Protein 3L0W (pdb70)

InterPro domains:
  IPR000730 Proliferating cell nuclear antigen, PCNA [MF_00317] (2-254)
  IPR000730 Proliferating cell nuclear antigen, PCNA [PR00339] (10-29)
  IPR000730 Proliferating cell nuclear antigen, PCNA [PR00339] (34-52)
  IPR000730 Proliferating cell nuclear antigen, PCNA [PR00339] (56-80)
  IPR000730 Proliferating cell nuclear antigen, PCNA [PR00339] (110-132)
  IPR000730 Proliferating cell nuclear antigen, PCNA [PR00339] (203-217)
  IPR000730 Proliferating cell nuclear antigen, PCNA [PR00339] (240-257)
  IPR000730 Proliferating cell nuclear antigen, PCNA [PTHR11352] (1-257)
  IPR000730 Proliferating cell nuclear antigen, PCNA [TIGR00590] (1-258)
  IPR022648 Proliferating cell nuclear antigen, PCNA, N-terminal [PF00705] (1-124)
  IPR022649 Proliferating cell nuclear antigen, PCNA, C-terminal [PF02747] (127-253)
  IPR022659 Proliferating cell nuclear antigen, PCNA, conserved site [PS00293] (61-79)
  IPR022659 Proliferating cell nuclear antigen, PCNA, conserved site [PS01251] (34-57)
  IPR046938 DNA clamp superfamily [SSF55979] (1-125)
  IPR046938 DNA clamp superfamily [SSF55979] (128-257)

B-factor: mean 84.62, std 15.53, range [20.0, 125.95]

Structure (mmCIF, N/CA/C/O backbone):
data_3L0W
#
_entry.id   3L0W
#
_cell.length_a   122.516
_cell.length_b   122.516
_cell.length_c   122.516
_cell.angle_alpha   90.000
_cell.angle_beta   90.000
_cell.angle_gamma   90.000
#
_symmetry.space_group_name_H-M   'P 21 3'
#
loop_
_entity.id
_entity.type
_entity.pdbx_description
1 polymer 'Proliferating cell nuclear antigen'
2 polymer 'Monoubiquitinated Proliferating cell nuclear antigen'
#
loop_
_atom_site.group_PDB
_atom_site.id
_atom_site.type_symbol
_atom_site.label_atom_id
_atom_site.label_alt_id
_atom_site.label_comp_id
_atom_site.label_asym_id
_atom_site.label_entity_id
_atom_site.label_seq_id
_atom_site.pdbx_PDB_ins_code
_atom_site.Cartn_x
_atom_site.Cartn_y
_atom_site.Cartn_z
_atom_site.occupancy
_atom_site.B_iso_or_equiv
_atom_site.auth_seq_id
_atom_site.auth_comp_id
_atom_site.auth_asym_id
_atom_site.auth_atom_id
_atom_site.pdbx_PDB_model_num
ATOM 1 N N . MET A 1 7 ? -23.607 24.132 31.874 1.00 95.32 1 MET A N 1
ATOM 2 C CA . MET A 1 7 ? -23.566 22.637 32.056 1.00 95.78 1 MET A CA 1
ATOM 3 C C . MET A 1 7 ? -23.349 21.932 30.711 1.00 94.65 1 MET A C 1
ATOM 4 O O . MET A 1 7 ? -24.283 21.435 30.081 1.00 94.44 1 MET A O 1
ATOM 9 N N . LEU A 1 8 ? -22.086 21.899 30.296 1.00 93.50 2 LEU A N 1
ATOM 10 C CA . LEU A 1 8 ? -21.719 21.605 28.924 1.00 92.00 2 LEU A CA 1
ATOM 11 C C . LEU A 1 8 ? -21.499 20.121 28.699 1.00 91.31 2 LEU A C 1
ATOM 12 O O . LEU A 1 8 ? -20.772 19.482 29.445 1.00 91.49 2 LEU A O 1
ATOM 17 N N . GLU A 1 9 ? -22.142 19.584 27.672 1.00 90.09 3 GLU A N 1
ATOM 18 C CA . GLU A 1 9 ? -21.810 18.270 27.190 1.00 89.63 3 GLU A CA 1
ATOM 19 C C . GLU A 1 9 ? -21.881 18.263 25.668 1.00 89.08 3 GLU A C 1
ATOM 20 O O . GLU A 1 9 ? -22.958 18.394 25.077 1.00 89.06 3 GLU A O 1
ATOM 26 N N . ALA A 1 10 ? -20.710 18.110 25.049 1.00 88.15 4 ALA A N 1
ATOM 27 C CA . ALA A 1 10 ? -20.519 18.365 23.630 1.00 86.82 4 ALA A CA 1
ATOM 28 C C . ALA A 1 10 ? -19.755 17.211 23.030 1.00 86.14 4 ALA A C 1
ATOM 29 O O . ALA A 1 10 ? -18.622 16.938 23.432 1.00 86.11 4 ALA A O 1
ATOM 31 N N . LYS A 1 11 ? -20.381 16.535 22.072 1.00 85.05 5 LYS A N 1
ATOM 32 C CA . LYS A 1 11 ? -19.838 15.301 21.559 1.00 84.19 5 LYS A CA 1
ATOM 33 C C . LYS A 1 11 ? -19.521 15.353 20.074 1.00 83.72 5 LYS A C 1
ATOM 34 O O . LYS A 1 11 ? -20.408 15.380 19.218 1.00 83.65 5 LYS A O 1
ATOM 40 N N . PHE A 1 12 ? -18.224 15.388 19.794 1.00 83.22 6 PHE A N 1
ATOM 41 C CA . PHE A 1 12 ? -17.693 15.160 18.466 1.00 82.52 6 PHE A CA 1
ATOM 42 C C . PHE A 1 12 ? -17.838 13.685 18.145 1.00 83.35 6 PHE A C 1
ATOM 43 O O . PHE A 1 12 ? -17.433 12.832 18.946 1.00 83.39 6 PHE A O 1
ATOM 51 N N . GLU A 1 13 ? -18.388 13.374 16.975 1.00 84.35 7 GLU A N 1
ATOM 52 C CA . GLU A 1 13 ? -18.432 11.973 16.501 1.00 85.61 7 GLU A CA 1
ATOM 53 C C . GLU A 1 13 ? -17.035 11.394 16.232 1.00 85.31 7 GLU A C 1
ATOM 54 O O . GLU A 1 13 ? -16.857 10.168 16.236 1.00 85.36 7 GLU A O 1
ATOM 60 N N . GLU A 1 14 ? -16.062 12.270 15.980 1.00 84.64 8 GLU A N 1
ATOM 61 C CA . GLU A 1 14 ? -14.711 11.823 15.754 1.00 84.31 8 GLU A CA 1
ATOM 62 C C . GLU A 1 14 ? -13.684 12.809 16.256 1.00 83.42 8 GLU A C 1
ATOM 63 O O . GLU A 1 14 ? -13.658 13.961 15.829 1.00 83.81 8 GLU A O 1
ATOM 69 N N . ALA A 1 15 ? -12.817 12.338 17.148 1.00 82.06 9 ALA A N 1
ATOM 70 C CA . ALA A 1 15 ? -11.885 13.211 17.837 1.00 80.47 9 ALA A CA 1
ATOM 71 C C . ALA A 1 15 ? -10.866 13.809 16.885 1.00 80.01 9 ALA A C 1
ATOM 72 O O . ALA A 1 15 ? -10.226 14.801 17.203 1.00 79.70 9 ALA A O 1
ATOM 74 N N . SER A 1 16 ? -10.731 13.228 15.701 1.00 80.06 10 SER A N 1
ATOM 75 C CA . SER A 1 16 ? -9.860 13.802 14.661 1.00 80.42 10 SER A CA 1
ATOM 76 C C . SER A 1 16 ? -10.131 15.278 14.459 1.00 80.43 10 SER A C 1
ATOM 77 O O . SER A 1 16 ? -9.196 16.096 14.398 1.00 80.22 10 SER A O 1
ATOM 80 N N . LEU A 1 17 ? -11.419 15.612 14.361 1.00 80.25 11 LEU A N 1
ATOM 81 C CA . LEU A 1 17 ? -11.805 16.937 13.948 1.00 80.29 11 LEU A CA 1
ATOM 82 C C . LEU A 1 17 ? -11.214 17.940 14.892 1.00 80.90 11 LEU A C 1
ATOM 83 O O . LEU A 1 17 ? -10.377 18.752 14.517 1.00 81.06 11 LEU A O 1
ATOM 88 N N . PHE A 1 18 ? -11.651 17.856 16.134 1.00 81.81 12 PHE A N 1
ATOM 89 C CA . PHE A 1 18 ? -11.204 18.759 17.150 1.00 82.75 12 PHE A CA 1
ATOM 90 C C . PHE A 1 18 ? -9.692 18.721 17.296 1.00 83.97 12 PHE A C 1
ATOM 91 O O . PHE A 1 18 ? -9.073 19.747 17.595 1.00 83.82 12 PHE A O 1
ATOM 99 N N . LYS A 1 19 ? -9.103 17.540 17.077 1.00 85.50 13 LYS A N 1
ATOM 100 C CA . LYS A 1 19 ? -7.647 17.396 17.134 1.00 87.01 13 LYS A CA 1
ATOM 101 C C . LYS A 1 19 ? -7.076 18.305 16.059 1.00 87.57 13 LYS A C 1
ATOM 102 O O . LYS A 1 19 ? -6.134 19.050 16.324 1.00 87.77 13 LYS A O 1
ATOM 108 N N . ARG A 1 20 ? -7.685 18.278 14.870 1.00 88.21 14 ARG A N 1
ATOM 109 C CA . ARG A 1 20 ? -7.264 19.130 13.767 1.00 89.35 14 ARG A CA 1
ATOM 110 C C . ARG A 1 20 ? -7.385 20.616 14.096 1.00 89.75 14 ARG A C 1
ATOM 111 O O . ARG A 1 20 ? -6.455 21.411 13.915 1.00 90.16 14 ARG A O 1
ATOM 119 N N . ILE A 1 21 ? -8.548 20.996 14.581 1.00 89.94 15 ILE A N 1
ATOM 120 C CA . ILE A 1 21 ? -8.822 22.382 14.793 1.00 89.85 15 ILE A CA 1
ATOM 121 C C . ILE A 1 21 ? -7.792 22.934 15.748 1.00 90.61 15 ILE A C 1
ATOM 122 O O . ILE A 1 21 ? -7.362 24.076 15.605 1.00 91.31 15 ILE A O 1
ATOM 127 N N . ILE A 1 22 ? -7.370 22.135 16.716 1.00 91.13 16 ILE A N 1
ATOM 128 C CA . ILE A 1 22 ? -6.474 22.687 17.727 1.00 92.11 16 ILE A CA 1
ATOM 129 C C . ILE A 1 22 ? -5.074 22.800 17.169 1.00 93.29 16 ILE A C 1
ATOM 130 O O . ILE A 1 22 ? -4.268 23.630 17.618 1.00 92.64 16 ILE A O 1
ATOM 135 N N . ASP A 1 23 ? -4.798 21.993 16.150 1.00 94.95 17 ASP A N 1
ATOM 136 C CA . ASP A 1 23 ? -3.554 22.161 15.440 1.00 96.75 17 ASP A CA 1
ATOM 137 C C . ASP A 1 23 ? -3.414 23.618 15.037 1.00 97.67 17 ASP A C 1
ATOM 138 O O . ASP A 1 23 ? -2.415 24.264 15.392 1.00 98.21 17 ASP A O 1
ATOM 143 N N . GLY A 1 24 ? -4.443 24.147 14.376 1.00 98.34 18 GLY A N 1
ATOM 144 C CA . GLY A 1 24 ? -4.446 25.537 13.932 1.00 99.57 18 GLY A CA 1
ATOM 145 C C . GLY A 1 24 ? -3.929 26.545 14.946 1.00 100.60 18 GLY A C 1
ATOM 146 O O . GLY A 1 24 ? -3.230 27.488 14.603 1.00 100.95 18 GLY A O 1
ATOM 147 N N . PHE A 1 25 ? -4.263 26.351 16.206 1.00 101.58 19 PHE A N 1
ATOM 148 C CA . PHE A 1 25 ? -3.853 27.292 17.231 1.00 102.69 19 PHE A CA 1
ATOM 149 C C . PHE A 1 25 ? -2.444 27.022 17.715 1.00 104.01 19 PHE A C 1
ATOM 150 O O . PHE A 1 25 ? -1.652 27.951 17.958 1.00 104.56 19 PHE A O 1
ATOM 158 N N . LYS A 1 26 ? -2.155 25.735 17.908 1.00 105.18 20 LYS A N 1
ATOM 159 C CA . LYS A 1 26 ? -0.852 25.290 18.350 1.00 105.93 20 LYS A CA 1
ATOM 160 C C . LYS A 1 26 ? 0.097 25.868 17.316 1.00 106.22 20 LYS A C 1
ATOM 161 O O . LYS A 1 26 ? -0.308 26.103 16.170 1.00 106.19 20 LYS A O 1
ATOM 167 N N . ASP A 1 27 ? 1.345 26.115 17.700 1.00 106.56 21 ASP A N 1
ATOM 168 C CA . ASP A 1 27 ? 2.365 26.553 16.728 1.00 106.84 21 ASP A CA 1
ATOM 169 C C . ASP A 1 27 ? 2.367 28.061 16.554 1.00 106.55 21 ASP A C 1
ATOM 170 O O . ASP A 1 27 ? 3.305 28.630 15.984 1.00 106.95 21 ASP A O 1
ATOM 175 N N . CYS A 1 28 ? 1.325 28.716 17.049 1.00 105.90 22 CYS A N 1
ATOM 176 C CA . CYS A 1 28 ? 1.300 30.160 16.977 1.00 105.37 22 CYS A CA 1
ATOM 177 C C . CYS A 1 28 ? 0.478 30.872 18.040 1.00 104.64 22 CYS A C 1
ATOM 178 O O . CYS A 1 28 ? 0.389 32.088 18.009 1.00 104.97 22 CYS A O 1
ATOM 181 N N . VAL A 1 29 ? -0.111 30.153 18.984 1.00 103.63 23 VAL A N 1
ATOM 182 C CA . VAL A 1 29 ? -0.688 30.846 20.139 1.00 102.91 23 VAL A CA 1
ATOM 183 C C . VAL A 1 29 ? -0.684 29.989 21.386 1.00 102.19 23 VAL A C 1
ATOM 184 O O . VAL A 1 29 ? -1.098 28.833 21.333 1.00 102.46 23 VAL A O 1
ATOM 188 N N . GLN A 1 30 ? -0.242 30.552 22.509 1.00 101.07 24 GLN A N 1
ATOM 189 C CA . GLN A 1 30 ? -0.217 29.790 23.770 1.00 100.24 24 GLN A CA 1
ATOM 190 C C . GLN A 1 30 ? -1.580 29.505 24.413 1.00 98.64 24 GLN A C 1
ATOM 191 O O . GLN A 1 30 ? -1.870 28.343 24.701 1.00 99.58 24 GLN A O 1
ATOM 197 N N . LEU A 1 31 ? -2.399 30.532 24.654 1.00 95.95 25 LEU A N 1
ATOM 198 C CA . LEU A 1 31 ? -3.678 30.313 25.345 1.00 93.40 25 LEU A CA 1
ATOM 199 C C . LEU A 1 31 ? -4.861 30.708 24.506 1.00 91.61 25 LEU A C 1
ATOM 200 O O . LEU A 1 31 ? -4.692 31.293 23.440 1.00 91.63 25 LEU A O 1
ATOM 205 N N . VAL A 1 32 ? -6.056 30.387 25.005 1.00 88.66 26 VAL A N 1
ATOM 206 C CA . VAL A 1 32 ? -7.286 30.629 24.290 1.00 85.97 26 VAL A CA 1
ATOM 207 C C . VAL A 1 32 ? -8.500 30.420 25.169 1.00 84.92 26 VAL A C 1
ATOM 208 O O . VAL A 1 32 ? -8.623 29.389 25.834 1.00 84.55 26 VAL A O 1
ATOM 212 N N . ASN A 1 33 ? -9.384 31.423 25.180 1.00 83.35 27 ASN A N 1
ATOM 213 C CA . ASN A 1 33 ? -10.680 31.303 25.818 1.00 81.78 27 ASN A CA 1
ATOM 214 C C . ASN A 1 33 ? -11.587 30.590 24.834 1.00 81.13 27 ASN A C 1
ATOM 215 O O . ASN A 1 33 ? -11.467 30.763 23.617 1.00 81.10 27 ASN A O 1
ATOM 220 N N . PHE A 1 34 ? -12.497 29.787 25.363 1.00 80.01 28 PHE A N 1
ATOM 221 C CA . PHE A 1 34 ? -13.360 28.971 24.556 1.00 78.60 28 PHE A CA 1
ATOM 222 C C . PHE A 1 34 ? -14.749 29.230 24.989 1.00 78.94 28 PHE A C 1
ATOM 223 O O . PHE A 1 34 ? -15.210 28.620 25.948 1.00 79.35 28 PHE A O 1
ATOM 231 N N . GLN A 1 35 ? -15.432 30.133 24.304 1.00 78.89 29 GLN A N 1
ATOM 232 C CA . GLN A 1 35 ? -16.771 30.509 24.728 1.00 78.89 29 GLN A CA 1
ATOM 233 C C . GLN A 1 35 ? -17.818 29.516 24.262 1.00 78.57 29 GLN A C 1
ATOM 234 O O . GLN A 1 35 ? -18.097 29.392 23.077 1.00 77.81 29 GLN A O 1
ATOM 240 N N . CYS A 1 36 ? -18.406 28.810 25.209 1.00 79.09 30 CYS A N 1
ATOM 241 C CA . CYS A 1 36 ? -19.465 27.881 24.866 1.00 80.30 30 CYS A CA 1
ATOM 242 C C . CYS A 1 36 ? -20.791 28.527 25.097 1.00 80.67 30 CYS A C 1
ATOM 243 O O . CYS A 1 36 ? -20.997 29.249 26.072 1.00 80.86 30 CYS A O 1
ATOM 246 N N . LYS A 1 37 ? -21.681 28.291 24.148 1.00 80.78 31 LYS A N 1
ATOM 247 C CA . LYS A 1 37 ? -22.927 28.971 24.114 1.00 80.83 31 LYS A CA 1
ATOM 248 C C . LYS A 1 37 ? -23.963 27.947 23.712 1.00 81.26 31 LYS A C 1
ATOM 249 O O . LYS A 1 37 ? -23.609 26.898 23.230 1.00 81.64 31 LYS A O 1
ATOM 255 N N . GLU A 1 38 ? -25.243 28.241 23.903 1.00 81.75 32 GLU A N 1
ATOM 256 C CA . GLU A 1 38 ? -26.323 27.363 23.433 1.00 82.09 32 GLU A CA 1
ATOM 257 C C . GLU A 1 38 ? -26.320 27.121 21.929 1.00 81.10 32 GLU A C 1
ATOM 258 O O . GLU A 1 38 ? -26.899 26.158 21.475 1.00 81.32 32 GLU A O 1
ATOM 264 N N . ASP A 1 39 ? -25.680 27.993 21.161 1.00 79.85 33 ASP A N 1
ATOM 265 C CA . ASP A 1 39 ? -25.588 27.788 19.729 1.00 78.87 33 ASP A CA 1
ATOM 266 C C . ASP A 1 39 ? -24.193 27.376 19.293 1.00 77.38 33 ASP A C 1
ATOM 267 O O . ASP A 1 39 ? -23.873 27.467 18.111 1.00 77.46 33 ASP A O 1
ATOM 272 N N . GLY A 1 40 ? -23.368 26.931 20.238 1.00 75.71 34 GLY A N 1
ATOM 273 C CA . GLY A 1 40 ? -22.067 26.354 19.892 1.00 73.34 34 GLY A CA 1
ATOM 274 C C . GLY A 1 40 ? -20.822 26.957 20.528 1.00 71.77 34 GLY A C 1
ATOM 275 O O . GLY A 1 40 ? -20.904 27.732 21.513 1.00 71.97 34 GLY A O 1
ATOM 276 N N . ILE A 1 41 ? -19.663 26.611 19.977 1.00 69.34 35 ILE A N 1
ATOM 277 C CA . ILE A 1 41 ? -18.391 27.091 20.505 1.00 67.09 35 ILE A CA 1
ATOM 278 C C . ILE A 1 41 ? -17.764 28.125 19.576 1.00 66.10 35 ILE A C 1
ATOM 279 O O . ILE A 1 41 ? -17.771 27.963 18.356 1.00 66.71 35 ILE A O 1
ATOM 284 N N . ILE A 1 42 ? -17.223 29.188 20.162 1.00 65.18 36 ILE A N 1
ATOM 285 C CA . ILE A 1 42 ? -16.321 30.082 19.445 1.00 65.03 36 ILE A CA 1
ATOM 286 C C . ILE A 1 42 ? -15.097 30.423 20.289 1.00 64.26 36 ILE A C 1
ATOM 287 O O . ILE A 1 42 ? -15.169 30.459 21.518 1.00 64.74 36 ILE A O 1
ATOM 292 N N . ALA A 1 43 ? -13.975 30.671 19.622 1.00 62.97 37 ALA A N 1
ATOM 293 C CA . ALA A 1 43 ? -12.688 30.772 20.299 1.00 61.56 37 ALA A CA 1
ATOM 294 C C . ALA A 1 43 ? -11.804 31.831 19.649 1.00 60.94 37 ALA A C 1
ATOM 295 O O . ALA A 1 43 ? -11.679 31.884 18.426 1.00 59.76 37 ALA A O 1
ATOM 297 N N . GLN A 1 44 ? -11.195 32.674 20.476 1.00 61.93 38 GLN A N 1
ATOM 298 C CA . GLN A 1 44 ? -10.299 33.715 19.986 1.00 63.13 38 GLN A CA 1
ATOM 299 C C . GLN A 1 44 ? -8.957 33.673 20.709 1.00 63.37 38 GLN A C 1
ATOM 300 O O . GLN A 1 44 ? -8.904 33.549 21.933 1.00 64.06 38 GLN A O 1
ATOM 306 N N . ALA A 1 45 ? -7.875 33.777 19.945 1.00 64.33 39 ALA A N 1
ATOM 307 C CA . ALA A 1 45 ? -6.545 33.948 20.518 1.00 64.92 39 ALA A CA 1
ATOM 308 C C . ALA A 1 45 ? -5.676 34.841 19.638 1.00 65.61 39 ALA A C 1
ATOM 309 O O . ALA A 1 45 ? -5.726 34.757 18.411 1.00 66.61 39 ALA A O 1
ATOM 311 N N . VAL A 1 46 ? -4.880 35.694 20.274 1.00 65.98 40 VAL A N 1
ATOM 312 C CA . VAL A 1 46 ? -4.071 36.659 19.557 1.00 67.08 40 VAL A CA 1
ATOM 313 C C . VAL A 1 46 ? -2.655 36.171 19.701 1.00 68.09 40 VAL A C 1
ATOM 314 O O . VAL A 1 46 ? -2.326 35.612 20.720 1.00 68.64 40 VAL A O 1
ATOM 318 N N . ASP A 1 47 ? -1.808 36.315 18.695 1.00 69.20 41 ASP A N 1
ATOM 319 C CA . ASP A 1 47 ? -0.475 35.781 18.869 1.00 70.57 41 ASP A CA 1
ATOM 320 C C . ASP A 1 47 ? 0.275 36.781 19.727 1.00 71.54 41 ASP A C 1
ATOM 321 O O . ASP A 1 47 ? -0.266 37.816 20.090 1.00 71.89 41 ASP A O 1
ATOM 326 N N . ASP A 1 48 ? 1.512 36.487 20.071 1.00 72.74 42 ASP A N 1
ATOM 327 C CA . ASP A 1 48 ? 2.208 37.331 21.008 1.00 73.55 42 ASP A CA 1
ATOM 328 C C . ASP A 1 48 ? 2.622 38.684 20.580 1.00 72.75 42 ASP A C 1
ATOM 329 O O . ASP A 1 48 ? 2.779 39.592 21.398 1.00 73.09 42 AS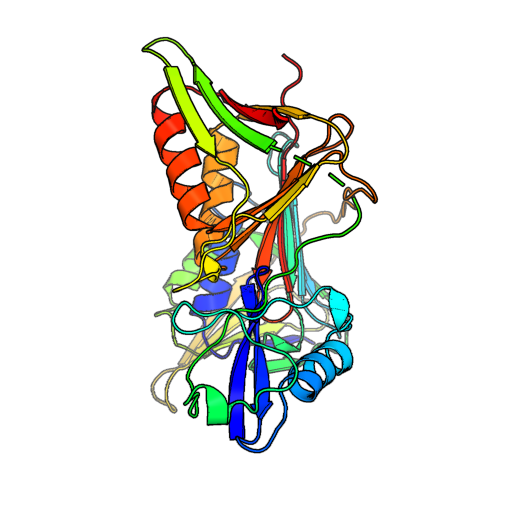P A O 1
ATOM 334 N N . SER A 1 49 ? 2.813 38.823 19.292 1.00 71.78 43 SER A N 1
ATOM 335 C CA . SER A 1 49 ? 3.309 40.072 18.762 1.00 71.04 43 SER A CA 1
ATOM 336 C C . SER A 1 49 ? 2.128 40.938 18.350 1.00 70.57 43 SER A C 1
ATOM 337 O O . SER A 1 49 ? 2.286 41.943 17.653 1.00 70.48 43 SER A O 1
ATOM 340 N N . ARG A 1 50 ? 0.943 40.531 18.789 1.00 69.20 44 ARG A N 1
ATOM 341 C CA . ARG A 1 50 ? -0.301 41.111 18.309 1.00 68.40 44 ARG A CA 1
ATOM 342 C C . ARG A 1 50 ? -0.377 41.420 16.792 1.00 67.46 44 ARG A C 1
ATOM 343 O O . ARG A 1 50 ? -1.019 42.394 16.383 1.00 68.12 44 ARG A O 1
ATOM 351 N N . VAL A 1 51 ? 0.238 40.580 15.956 1.00 65.67 45 VAL A N 1
ATOM 352 C CA . VAL A 1 51 ? -0.010 40.656 14.504 1.00 64.64 45 VAL A CA 1
ATOM 353 C C . VAL A 1 51 ? -0.976 39.575 13.926 1.00 63.83 45 VAL A C 1
ATOM 354 O O . VAL A 1 51 ? -1.444 39.703 12.772 1.00 64.29 45 VAL A O 1
ATOM 358 N N . LEU A 1 52 ? -1.256 38.523 14.703 1.00 61.50 46 LEU A N 1
ATOM 359 C CA . LEU A 1 52 ? -2.034 37.418 14.204 1.00 60.03 46 LEU A CA 1
ATOM 360 C C . LEU A 1 52 ? -3.137 37.074 15.185 1.00 60.10 46 LEU A C 1
ATOM 361 O O . LEU A 1 52 ? -2.908 36.963 16.391 1.00 60.91 46 LEU A O 1
ATOM 366 N N . LEU A 1 53 ? -4.347 36.914 14.670 1.00 59.06 47 LEU A N 1
ATOM 367 C CA . LEU A 1 53 ? -5.470 36.590 15.502 1.00 57.89 47 LEU A CA 1
ATOM 368 C C . LEU A 1 53 ? -6.051 35.344 14.929 1.00 57.89 47 LEU A C 1
ATOM 369 O O . LEU A 1 53 ? -6.206 35.243 13.712 1.00 58.33 47 LEU A O 1
ATOM 374 N N . VAL A 1 54 ? -6.350 34.379 15.789 1.00 57.70 48 VAL A N 1
ATOM 375 C CA . VAL A 1 54 ? -6.881 33.133 15.329 1.00 57.82 48 VAL A CA 1
ATOM 376 C C . VAL A 1 54 ? -8.286 33.167 15.841 1.00 58.15 48 VAL A C 1
ATOM 377 O O . VAL A 1 54 ? -8.505 33.517 16.994 1.00 57.76 48 VAL A O 1
ATOM 381 N N . SER A 1 55 ? -9.246 32.832 14.989 1.00 58.86 49 SER A N 1
ATOM 382 C CA . SER A 1 55 ? -10.629 32.855 15.421 1.00 60.38 49 SER A CA 1
ATOM 383 C C . SER A 1 55 ? -11.417 31.683 14.935 1.00 61.14 49 SER A C 1
ATOM 384 O O . SER A 1 55 ? -11.384 31.365 13.774 1.00 62.03 49 SER A O 1
ATOM 387 N N . LEU A 1 56 ? -12.182 31.078 15.816 1.00 62.08 50 LEU A N 1
ATOM 388 C CA . LEU A 1 56 ? -12.748 29.796 15.518 1.00 63.12 50 LEU A CA 1
ATOM 389 C C . LEU A 1 56 ? -14.213 29.810 15.836 1.00 64.62 50 LEU A C 1
ATOM 390 O O . LEU A 1 56 ? -14.620 30.304 16.892 1.00 64.76 50 LEU A O 1
ATOM 395 N N . GLU A 1 57 ? -15.011 29.266 14.924 1.00 66.73 51 GLU A N 1
ATOM 396 C CA . GLU A 1 57 ? -16.453 29.152 15.145 1.00 69.43 51 GLU A CA 1
ATOM 397 C C . GLU A 1 57 ? -16.945 27.760 14.799 1.00 69.77 51 GLU A C 1
ATOM 398 O O . GLU A 1 57 ? -16.720 27.236 13.701 1.00 70.65 51 GLU A O 1
ATOM 404 N N . ILE A 1 58 ? -17.633 27.145 15.755 1.00 70.34 52 ILE A N 1
ATOM 405 C CA . ILE A 1 58 ? -18.141 25.790 15.582 1.00 71.47 52 ILE A CA 1
ATOM 406 C C . ILE A 1 58 ? -19.631 25.714 15.902 1.00 72.44 52 ILE A C 1
ATOM 407 O O . ILE A 1 58 ? -20.055 26.043 17.010 1.00 72.32 52 ILE A O 1
ATOM 412 N N . GLY A 1 59 ? -20.419 25.279 14.925 1.00 73.47 53 GLY A N 1
ATOM 413 C CA . GLY A 1 59 ? -21.864 25.257 15.063 1.00 74.19 53 GLY A CA 1
ATOM 414 C C . GLY A 1 59 ? -22.368 23.969 15.684 1.00 74.74 53 GLY A C 1
ATOM 415 O O . GLY A 1 59 ? -21.667 22.957 15.693 1.00 73.99 53 GLY A O 1
ATOM 416 N N . VAL A 1 60 ? -23.589 24.009 16.207 1.00 75.83 54 VAL A N 1
ATOM 417 C CA . VAL A 1 60 ? -24.238 22.812 16.729 1.00 75.85 54 VAL A CA 1
ATOM 418 C C . VAL A 1 60 ? -24.171 21.666 15.726 1.00 76.77 54 VAL A C 1
ATOM 419 O O . VAL A 1 60 ? -24.022 20.504 16.105 1.00 76.63 54 VAL A O 1
ATOM 423 N N . GLU A 1 61 ? -24.282 22.000 14.445 1.00 78.26 55 GLU A N 1
ATOM 424 C CA . GLU A 1 61 ? -24.396 20.992 13.397 1.00 80.39 55 GLU A CA 1
ATOM 425 C C . GLU A 1 61 ? -23.078 20.251 13.199 1.00 80.98 55 GLU A C 1
ATOM 426 O O . GLU A 1 61 ? -23.016 19.258 12.475 1.00 81.87 55 GLU A O 1
ATOM 432 N N . ALA A 1 62 ? -22.027 20.740 13.849 1.00 80.95 56 ALA A N 1
ATOM 433 C CA . ALA A 1 62 ? -20.707 20.145 13.723 1.00 80.67 56 ALA A CA 1
ATOM 434 C C . ALA A 1 62 ? -20.462 19.057 14.755 1.00 80.83 56 ALA A C 1
ATOM 435 O O . ALA A 1 62 ? -19.589 18.230 14.569 1.00 81.00 56 ALA A O 1
ATOM 437 N N . PHE A 1 63 ? -21.246 19.031 15.817 1.00 81.01 57 PHE A N 1
ATOM 438 C CA . PHE A 1 63 ? -21.141 17.937 16.773 1.00 82.18 57 PHE A CA 1
ATOM 439 C C . PHE A 1 63 ? -22.141 16.842 16.493 1.00 83.02 57 PHE A C 1
ATOM 440 O O . PHE A 1 63 ? -23.197 17.103 15.918 1.00 83.75 57 PHE A O 1
ATOM 448 N N . GLN A 1 64 ? -21.842 15.630 16.952 1.00 83.50 58 GLN A N 1
ATOM 449 C CA . GLN A 1 64 ? -22.820 14.560 16.904 1.00 84.02 58 GLN A CA 1
ATOM 450 C C . GLN A 1 64 ? -23.957 14.990 17.800 1.00 84.47 58 GLN A C 1
ATOM 451 O O . GLN A 1 64 ? -25.093 14.966 17.392 1.00 85.03 58 GLN A O 1
ATOM 457 N N . GLU A 1 65 ? -23.642 15.396 19.018 1.00 85.19 59 GLU A N 1
ATOM 458 C CA . GLU A 1 65 ? -24.623 15.974 19.926 1.00 86.10 59 GLU A CA 1
ATOM 459 C C . GLU A 1 65 ? -23.975 17.156 20.601 1.00 86.28 59 GLU A C 1
ATOM 460 O O . GLU A 1 65 ? -22.757 17.202 20.754 1.00 86.56 59 GLU A O 1
ATOM 466 N N . TYR A 1 66 ? -24.789 18.106 21.027 1.00 86.51 60 TYR A N 1
ATOM 467 C CA . TYR A 1 66 ? -24.278 19.294 21.667 1.00 86.71 60 TYR A CA 1
ATOM 468 C C . TYR A 1 66 ? -25.359 19.720 22.592 1.00 87.54 60 TYR A C 1
ATOM 469 O O . TYR A 1 66 ? -26.519 19.706 22.222 1.00 88.35 60 TYR A O 1
ATOM 478 N N . ARG A 1 67 ? -24.989 20.083 23.804 1.00 88.28 61 ARG A N 1
ATOM 479 C CA . ARG A 1 67 ? -25.946 20.619 24.735 1.00 89.22 61 ARG A CA 1
ATOM 480 C C . ARG A 1 67 ? -25.203 21.520 25.665 1.00 89.01 61 ARG A C 1
ATOM 481 O O . ARG A 1 67 ? -24.214 21.097 26.270 1.00 88.77 61 ARG A O 1
ATOM 489 N N . CYS A 1 68 ? -25.675 22.757 25.768 1.00 89.22 62 CYS A N 1
ATOM 490 C CA . CYS A 1 68 ? -25.046 23.745 26.632 1.00 89.94 62 CYS A CA 1
ATOM 491 C C . CYS A 1 68 ? -26.046 24.824 26.927 1.00 90.13 62 CYS A C 1
ATOM 492 O O . CYS A 1 68 ? -26.180 25.795 26.187 1.00 90.43 62 CYS A O 1
ATOM 495 N N . ASP A 1 69 ? -26.738 24.657 28.034 1.00 90.51 63 ASP A N 1
ATOM 496 C CA . ASP A 1 69 ? -27.854 25.531 28.345 1.00 90.99 63 ASP A CA 1
ATOM 497 C C . ASP A 1 69 ? -27.404 26.764 29.123 1.00 90.84 63 ASP A C 1
ATOM 498 O O . ASP A 1 69 ? -28.198 27.364 29.851 1.00 91.08 63 ASP A O 1
ATOM 503 N N . HIS A 1 70 ? -26.145 27.159 28.951 1.00 90.29 64 HIS A N 1
ATOM 504 C CA . HIS A 1 70 ? -25.613 28.252 29.723 1.00 90.13 64 HIS A CA 1
ATOM 505 C C . HIS A 1 70 ? -24.280 28.529 29.118 1.00 88.44 64 HIS A C 1
ATOM 506 O O . HIS A 1 70 ? -23.542 27.607 28.827 1.00 89.18 64 HIS A O 1
ATOM 513 N N . PRO A 1 71 ? -23.939 29.800 28.940 1.00 86.69 65 PRO A N 1
ATOM 514 C CA . PRO A 1 71 ? -22.676 30.138 28.313 1.00 85.40 65 PRO A CA 1
ATOM 515 C C . PRO A 1 71 ? -21.649 29.809 29.340 1.00 83.93 65 PRO A C 1
ATOM 516 O O . PRO A 1 71 ? -21.910 29.979 30.510 1.00 84.49 65 PRO A O 1
ATOM 520 N N . VAL A 1 72 ? -20.496 29.322 28.908 1.00 82.65 66 VAL A N 1
ATOM 521 C CA . VAL A 1 72 ? -19.347 29.090 29.806 1.00 80.90 66 VAL A CA 1
ATOM 522 C C . VAL A 1 72 ? -18.061 29.308 29.099 1.00 79.16 66 VAL A C 1
ATOM 523 O O . VAL A 1 72 ? -17.924 29.016 27.929 1.00 79.03 66 VAL A O 1
ATOM 527 N N . THR A 1 73 ? -17.109 29.834 29.818 1.00 77.94 67 THR A N 1
ATOM 528 C CA . THR A 1 73 ? -15.866 30.157 29.197 1.00 77.56 67 THR A CA 1
ATOM 529 C C . THR A 1 73 ? -14.807 29.250 29.748 1.00 76.66 67 THR A C 1
ATOM 530 O O . THR A 1 73 ? -14.809 29.002 30.943 1.00 77.18 67 THR A O 1
ATOM 534 N N . LEU A 1 74 ? -13.934 28.730 28.874 1.00 75.37 68 LEU A N 1
ATOM 535 C CA . LEU A 1 74 ? -12.873 27.788 29.262 1.00 73.69 68 LEU A CA 1
ATOM 536 C C . LEU A 1 74 ? -11.554 28.211 28.663 1.00 73.46 68 LEU A C 1
ATOM 537 O O . LEU A 1 74 ? -11.214 27.820 27.549 1.00 73.98 68 LEU A O 1
ATOM 542 N N . GLY A 1 75 ? -10.813 29.040 29.379 1.00 72.92 69 GLY A N 1
ATOM 543 C CA . GLY A 1 75 ? -9.499 29.439 28.917 1.00 72.98 69 GLY A CA 1
ATOM 544 C C . GLY A 1 75 ? -8.612 28.281 29.256 1.00 73.17 69 GLY A C 1
ATOM 545 O O . GLY A 1 75 ? -8.773 27.682 30.322 1.00 72.50 69 GLY A O 1
ATOM 546 N N . MET A 1 76 ? -7.701 27.946 28.351 1.00 73.56 70 MET A N 1
ATOM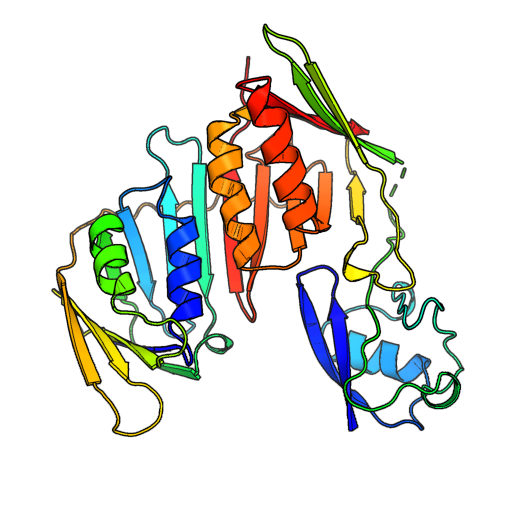 547 C CA . MET A 1 76 ? -6.878 26.782 28.563 1.00 74.93 70 MET A CA 1
ATOM 548 C C . MET A 1 76 ? -5.537 26.849 27.894 1.00 76.05 70 MET A C 1
ATOM 549 O O . MET A 1 76 ? -5.356 27.542 26.889 1.00 75.72 70 MET A O 1
ATOM 554 N N . ASP A 1 77 ? -4.578 26.144 28.502 1.00 78.02 71 ASP A N 1
ATOM 555 C CA . ASP A 1 77 ? -3.232 25.997 27.932 1.00 79.26 71 ASP A CA 1
ATOM 556 C C . ASP A 1 77 ? -3.307 25.025 26.782 1.00 78.71 71 ASP A C 1
ATOM 557 O O . ASP A 1 77 ? -3.672 23.849 26.951 1.00 78.70 71 ASP A O 1
ATOM 562 N N . LEU A 1 78 ? -2.973 25.530 25.610 1.00 78.38 72 LEU A N 1
ATOM 563 C CA . LEU A 1 78 ? -3.048 24.753 24.391 1.00 77.99 72 LEU A CA 1
ATOM 564 C C . LEU A 1 78 ? -2.052 23.629 24.398 1.00 78.32 72 LEU A C 1
ATOM 565 O O . LEU A 1 78 ? -2.363 22.500 23.992 1.00 78.54 72 LEU A O 1
ATOM 570 N N . THR A 1 79 ? -0.844 23.926 24.855 1.00 78.50 73 THR A N 1
ATOM 571 C CA . THR A 1 79 ? 0.145 22.882 24.892 1.00 78.82 73 THR A CA 1
ATOM 572 C C . THR A 1 79 ? -0.331 21.777 25.801 1.00 78.25 73 THR A C 1
ATOM 573 O O . THR A 1 79 ? -0.179 20.610 25.459 1.00 78.28 73 THR A O 1
ATOM 577 N N . SER A 1 80 ? -0.948 22.134 26.924 1.00 77.68 74 SER A N 1
ATOM 578 C CA . SER A 1 80 ? -1.533 21.109 27.785 1.00 77.63 74 SER A CA 1
ATOM 579 C C . SER A 1 80 ? -2.601 20.367 27.031 1.00 77.38 74 SER A C 1
ATOM 580 O O . SER A 1 80 ? -2.608 19.150 26.995 1.00 77.86 74 SER A O 1
ATOM 583 N N . LEU A 1 81 ? -3.506 21.105 26.408 1.00 77.00 75 LEU A N 1
ATOM 584 C CA . LEU A 1 81 ? -4.685 20.492 25.856 1.00 76.16 75 LEU A CA 1
ATOM 585 C C . LEU A 1 81 ? -4.331 19.576 24.730 1.00 76.30 75 LEU A C 1
ATOM 586 O O . LEU A 1 81 ? -5.017 18.600 24.505 1.00 76.32 75 LEU A O 1
ATOM 591 N N . SER A 1 82 ? -3.271 19.885 24.002 1.00 76.74 76 SER A N 1
ATOM 592 C CA . SER A 1 82 ? -2.959 19.045 22.851 1.00 77.88 76 SER A CA 1
ATOM 593 C C . SER A 1 82 ? -2.448 17.706 23.334 1.00 78.10 76 SER A C 1
ATOM 594 O O . SER A 1 82 ? -2.908 16.658 22.837 1.00 77.95 76 SER A O 1
ATOM 597 N N . LYS A 1 83 ? -1.536 17.737 24.323 1.00 77.60 77 LYS A N 1
ATOM 598 C CA . LYS A 1 83 ? -1.095 16.496 24.953 1.00 76.85 77 LYS A CA 1
ATOM 599 C C . LYS A 1 83 ? -2.321 15.673 25.092 1.00 76.87 77 LYS A C 1
ATOM 600 O O . LYS A 1 83 ? -2.419 14.635 24.499 1.00 77.38 77 LYS A O 1
ATOM 606 N N . ILE A 1 84 ? -3.298 16.167 25.823 1.00 77.60 78 ILE A N 1
ATOM 607 C CA . ILE A 1 84 ? -4.448 15.353 26.145 1.00 78.56 78 ILE A CA 1
ATOM 608 C C . ILE A 1 84 ? -5.077 14.851 24.882 1.00 79.89 78 ILE A C 1
ATOM 609 O O . ILE A 1 84 ? -5.758 13.846 24.867 1.00 80.19 78 ILE A O 1
ATOM 614 N N . LEU A 1 85 ? -4.821 15.544 23.793 1.00 81.80 79 LEU A N 1
ATOM 615 C CA . LEU A 1 85 ? -5.482 15.202 22.564 1.00 83.61 79 LEU A CA 1
ATOM 616 C C . LEU A 1 85 ? -4.768 14.113 21.757 1.00 85.19 79 LEU A C 1
ATOM 617 O O . LEU A 1 85 ? -5.352 13.555 20.834 1.00 85.10 79 LEU A O 1
ATOM 622 N N . ARG A 1 86 ? -3.514 13.818 22.118 1.00 86.96 80 ARG A N 1
ATOM 623 C CA . ARG A 1 86 ? -2.785 12.673 21.571 1.00 88.81 80 ARG A CA 1
ATOM 624 C C . ARG A 1 86 ? -3.408 11.365 22.024 1.00 89.78 80 ARG A C 1
ATOM 625 O O . ARG A 1 86 ? -3.206 10.328 21.406 1.00 90.12 80 ARG A O 1
ATOM 633 N N . CYS A 1 87 ? -4.182 11.395 23.093 1.00 91.20 81 CYS A N 1
ATOM 634 C CA . CYS A 1 87 ? -4.814 10.171 23.535 1.00 93.40 81 CYS A CA 1
ATOM 635 C C . CYS A 1 87 ? -5.915 9.815 22.557 1.00 95.16 81 CYS A C 1
ATOM 636 O O . CYS A 1 87 ? -6.753 8.970 22.838 1.00 95.40 81 CYS A O 1
ATOM 639 N N . GLY A 1 88 ? -5.854 10.441 21.383 1.00 97.52 82 GLY A N 1
ATOM 640 C CA . GLY A 1 88 ? -7.010 10.651 20.501 1.00 100.23 82 GLY A CA 1
ATOM 641 C C . GLY A 1 88 ? -7.310 9.521 19.538 1.00 102.19 82 GLY A C 1
ATOM 642 O O . GLY A 1 88 ? -8.488 9.158 19.330 1.00 102.31 82 GLY A O 1
ATOM 643 N N . ASN A 1 89 ? -6.252 8.960 18.940 1.00 103.80 83 ASN A N 1
ATOM 644 C CA . ASN A 1 89 ? -6.369 7.786 18.032 1.00 104.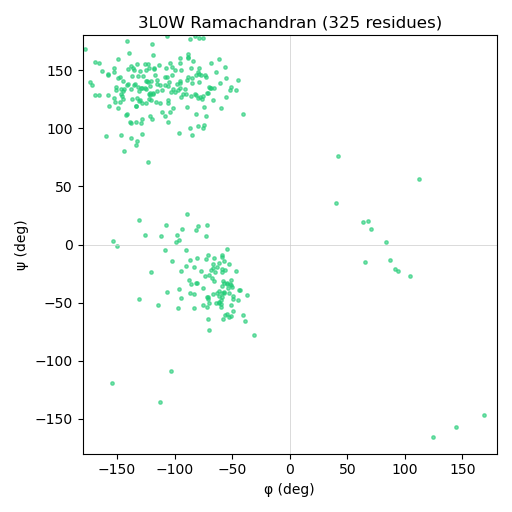76 83 ASN A CA 1
ATOM 645 C C . ASN A 1 89 ? -7.157 8.155 16.743 1.00 104.52 83 ASN A C 1
ATOM 646 O O . ASN A 1 89 ? -7.107 7.411 15.750 1.00 104.84 83 ASN A O 1
ATOM 651 N N . ASN A 1 90 ? -7.854 9.303 16.786 1.00 103.69 84 ASN A N 1
ATOM 652 C CA . ASN A 1 90 ? -8.434 10.013 15.624 1.00 103.18 84 ASN A CA 1
ATOM 653 C C . ASN A 1 90 ? -9.876 9.732 15.167 1.00 102.78 84 ASN A C 1
ATOM 654 O O . ASN A 1 90 ? -10.495 10.561 14.487 1.00 103.02 84 ASN A O 1
ATOM 659 N N . THR A 1 91 ? -10.425 8.581 15.546 1.00 101.66 85 THR A N 1
ATOM 660 C CA . THR A 1 91 ? -11.765 8.249 15.089 1.00 100.37 85 THR A CA 1
ATOM 661 C C . THR A 1 91 ? -12.547 7.810 16.316 1.00 99.69 85 THR A C 1
ATOM 662 O O . THR A 1 91 ? -13.572 7.119 16.210 1.00 100.07 85 THR A O 1
ATOM 666 N N . ASP A 1 92 ? -12.070 8.207 17.488 1.00 98.42 86 ASP A N 1
ATOM 667 C CA . ASP A 1 92 ? -12.813 7.898 18.712 1.00 97.55 86 ASP A CA 1
ATOM 668 C C . ASP A 1 92 ? -13.813 9.026 18.957 1.00 95.76 86 ASP A C 1
ATOM 669 O O . ASP A 1 92 ? -13.668 10.125 18.407 1.00 95.66 86 ASP A O 1
ATOM 674 N N . THR A 1 93 ? -14.818 8.756 19.773 1.00 93.29 87 THR A N 1
ATOM 675 C CA . THR A 1 93 ? -15.816 9.745 20.081 1.00 91.35 87 THR A CA 1
ATOM 676 C C . THR A 1 93 ? -15.395 10.619 21.258 1.00 89.83 87 THR A C 1
ATOM 677 O O . THR A 1 93 ? -15.510 10.236 22.423 1.00 89.98 87 THR A O 1
ATOM 681 N N . LEU A 1 94 ? -14.900 11.804 20.939 1.00 88.00 88 LEU A N 1
ATOM 682 C CA . LEU A 1 94 ? -14.538 12.775 21.950 1.00 86.57 88 LEU A CA 1
ATOM 683 C C . LEU A 1 94 ? -15.743 13.518 22.498 1.00 86.98 88 LEU A C 1
ATOM 684 O O . LEU A 1 94 ? -16.701 13.789 21.791 1.00 87.09 88 LEU A O 1
ATOM 689 N N . THR A 1 95 ? -15.675 13.864 23.769 1.00 87.18 89 THR A N 1
ATOM 690 C CA . THR A 1 95 ? -16.774 14.512 24.413 1.00 87.87 89 THR A CA 1
ATOM 691 C C . THR A 1 95 ? -16.286 15.440 25.489 1.00 88.26 89 THR A C 1
ATOM 692 O O . THR A 1 95 ? -15.681 15.004 26.456 1.00 88.68 89 THR A O 1
ATOM 696 N N . LEU A 1 96 ? -16.556 16.723 25.322 1.00 88.57 90 LEU A N 1
ATOM 697 C CA . LEU A 1 96 ? -16.211 17.707 26.322 1.00 88.70 90 LEU A CA 1
ATOM 698 C C . LEU A 1 96 ? -17.351 17.847 27.281 1.00 89.14 90 LEU A C 1
ATOM 699 O O . LEU A 1 96 ? -18.494 17.846 26.857 1.00 89.12 90 LEU A O 1
ATOM 704 N N . ILE A 1 97 ? -17.041 18.004 28.562 1.00 90.02 91 ILE A N 1
ATOM 705 C CA . ILE A 1 97 ? -18.061 18.154 29.601 1.00 91.26 91 ILE A CA 1
ATOM 706 C C . ILE A 1 97 ? -17.661 19.156 30.660 1.00 92.44 91 ILE A C 1
ATOM 707 O O . ILE A 1 97 ? -16.532 19.121 31.111 1.00 92.68 91 ILE A O 1
ATOM 712 N N . ALA A 1 98 ? -18.596 20.008 31.085 1.00 94.28 92 ALA A N 1
ATOM 713 C CA . ALA A 1 98 ? -18.323 20.999 32.141 1.00 96.37 92 ALA A CA 1
ATOM 714 C C . ALA A 1 98 ? -19.530 21.371 33.012 1.00 97.92 92 ALA A C 1
ATOM 715 O O . ALA A 1 98 ? -20.684 21.177 32.618 1.00 98.30 92 ALA A O 1
ATOM 717 N N . ASP A 1 99 ? -19.244 21.905 34.198 1.00 99.80 93 ASP A N 1
ATOM 718 C CA . ASP A 1 99 ? -20.272 22.245 35.177 1.00 101.77 93 ASP A CA 1
ATOM 719 C C . ASP A 1 99 ? -20.477 23.752 35.274 1.00 103.07 93 ASP A C 1
ATOM 720 O O . ASP A 1 99 ? -19.781 24.546 34.614 1.00 103.36 93 ASP A O 1
ATOM 725 N N . ASN A 1 100 ? -21.411 24.138 36.141 1.00 104.35 94 ASN A N 1
ATOM 726 C CA . ASN A 1 100 ? -21.817 25.539 36.280 1.00 105.11 94 ASN A CA 1
ATOM 727 C C . ASN A 1 100 ? -20.653 26.506 36.472 1.00 105.32 94 ASN A C 1
ATOM 728 O O . ASN A 1 100 ? -20.437 27.381 35.631 1.00 105.55 94 ASN A O 1
ATOM 733 N N . THR A 1 101 ? -19.884 26.353 37.538 1.00 105.40 95 THR A N 1
ATOM 734 C CA . THR A 1 101 ? -18.618 27.059 37.547 1.00 105.71 95 THR A CA 1
ATOM 735 C C . THR A 1 101 ? -17.555 26.017 37.443 1.00 105.88 95 THR A C 1
ATOM 736 O O . THR A 1 101 ? -17.394 25.196 38.355 1.00 106.42 95 THR A O 1
ATOM 740 N N . PRO A 1 102 ? -16.837 26.035 36.312 1.00 105.54 96 PRO A N 1
ATOM 741 C CA . PRO A 1 102 ? -15.894 24.999 35.953 1.00 104.74 96 PRO A CA 1
ATOM 742 C C . PRO A 1 102 ? -14.503 25.319 36.449 1.00 103.80 96 PRO A C 1
ATOM 743 O O . PRO A 1 102 ? -14.036 26.456 36.322 1.00 103.27 96 PRO A O 1
ATOM 747 N N . ASP A 1 103 ? -13.881 24.302 37.039 1.00 102.97 97 ASP A N 1
ATOM 748 C CA . ASP A 1 103 ? -12.464 24.313 37.395 1.00 102.14 97 ASP A CA 1
ATOM 749 C C . ASP A 1 103 ? -11.671 23.404 36.427 1.00 101.20 97 ASP A C 1
ATOM 750 O O . ASP A 1 103 ? -10.571 23.752 35.966 1.00 101.18 97 ASP A O 1
ATOM 755 N N . SER A 1 104 ? -12.260 22.253 36.113 1.00 99.83 98 SER A N 1
ATOM 756 C CA . SER A 1 104 ? -11.719 21.333 35.129 1.00 98.66 98 SER A CA 1
ATOM 757 C C . SER A 1 104 ? -12.758 21.084 34.038 1.00 97.85 98 SER A C 1
ATOM 758 O O . SER A 1 104 ? -13.957 20.962 34.307 1.00 97.66 98 SER A O 1
ATOM 761 N N . ILE A 1 105 ? -12.306 21.025 32.795 1.00 96.76 99 ILE A N 1
ATOM 762 C CA . ILE A 1 105 ? -13.151 20.460 31.761 1.00 95.51 99 ILE A CA 1
ATOM 763 C C . ILE A 1 105 ? -12.743 19.009 31.624 1.00 94.51 99 ILE A C 1
ATOM 764 O O . ILE A 1 105 ? -11.554 18.678 31.679 1.00 94.13 99 ILE A O 1
ATOM 769 N N . ILE A 1 106 ? -13.738 18.154 31.475 1.00 93.27 100 ILE A N 1
ATOM 770 C CA . ILE A 1 106 ? -13.473 16.763 31.294 1.00 92.86 100 ILE A CA 1
ATOM 771 C C . ILE A 1 106 ? -13.576 16.428 29.834 1.00 92.09 100 ILE A C 1
ATOM 772 O O . ILE A 1 106 ? -14.547 16.790 29.179 1.00 92.23 100 ILE A O 1
ATOM 777 N N . LEU A 1 107 ? -12.561 15.722 29.343 1.00 91.36 101 LEU A N 1
ATOM 778 C CA . LEU A 1 107 ? -12.573 15.131 28.015 1.00 90.08 101 LEU A CA 1
ATOM 779 C C . LEU A 1 107 ? -12.776 13.619 28.060 1.00 89.99 101 LEU A C 1
ATOM 780 O O . LEU A 1 107 ? -12.155 12.925 28.850 1.00 89.62 101 LEU A O 1
ATOM 785 N N . LEU A 1 108 ? -13.633 13.114 27.183 1.00 90.51 102 LEU A N 1
ATOM 786 C CA . LEU A 1 108 ? -14.048 11.723 27.245 1.00 91.13 102 LEU A CA 1
ATOM 787 C C . LEU A 1 108 ? -14.133 11.006 25.916 1.00 91.87 102 LEU A C 1
ATOM 788 O O . LEU A 1 108 ? -15.094 11.169 25.138 1.00 91.81 102 LEU A O 1
ATOM 793 N N . PHE A 1 109 ? -13.130 10.170 25.697 1.00 93.10 103 PHE A N 1
ATOM 794 C CA . PHE A 1 109 ? -13.033 9.325 24.514 1.00 94.08 103 PHE A CA 1
ATOM 795 C C . PHE A 1 109 ? -13.749 7.976 24.710 1.00 95.99 103 PHE A C 1
ATOM 796 O O . PHE A 1 109 ? -13.746 7.416 25.797 1.00 96.12 103 PHE A O 1
ATOM 804 N N . GLU A 1 110 ? -14.357 7.475 23.640 1.00 98.79 104 GLU A N 1
ATOM 805 C CA . GLU A 1 110 ? -14.729 6.067 23.558 1.00 101.73 104 GLU A CA 1
ATOM 806 C C . GLU A 1 110 ? -15.260 5.718 22.172 1.00 103.47 104 GLU A C 1
ATOM 807 O O . GLU A 1 110 ? -16.003 6.492 21.568 1.00 104.15 104 GLU A O 1
ATOM 813 N N . ASP A 1 111 ? -14.875 4.547 21.674 1.00 105.70 105 ASP A N 1
ATOM 814 C CA . ASP A 1 111 ? -14.780 4.320 20.237 1.00 107.89 105 ASP A CA 1
ATOM 815 C C . ASP A 1 111 ? -15.969 3.514 19.726 1.00 109.06 105 ASP A C 1
ATOM 816 O O . ASP A 1 111 ? -17.090 4.019 19.656 1.00 108.74 105 ASP A O 1
ATOM 821 N N . THR A 1 112 ? -15.717 2.259 19.369 1.00 110.85 106 THR A N 1
ATOM 822 C CA . THR A 1 112 ? -16.653 1.491 18.576 1.00 113.17 106 THR A CA 1
ATOM 823 C C . THR A 1 112 ? -17.836 1.216 19.503 1.00 114.26 106 THR A C 1
ATOM 824 O O . THR A 1 112 ? -18.895 1.856 19.386 1.00 114.39 106 THR A O 1
ATOM 828 N N . LYS A 1 113 ? -17.632 0.314 20.458 1.00 115.40 107 LYS A N 1
ATOM 829 C CA . LYS A 1 113 ? -18.703 -0.094 21.368 1.00 116.33 107 LYS A CA 1
ATOM 830 C C . LYS A 1 113 ? -18.433 0.372 22.812 1.00 116.47 107 LYS A C 1
ATOM 831 O O . LYS A 1 113 ? -18.032 1.528 23.040 1.00 116.83 107 LYS A O 1
ATOM 837 N N . LYS A 1 114 ? -18.652 -0.522 23.771 1.00 116.16 108 LYS A N 1
ATOM 838 C CA . LYS A 1 114 ? -18.028 -0.407 25.083 1.00 115.49 108 LYS A CA 1
ATOM 839 C C . LYS A 1 114 ? -16.543 -0.748 25.018 1.00 114.63 108 LYS A C 1
ATOM 840 O O . LYS A 1 114 ? -15.871 -0.838 26.046 1.00 114.63 108 LYS A O 1
ATOM 846 N N . ASP A 1 115 ? -16.037 -0.937 23.804 1.00 113.32 109 ASP A N 1
ATOM 847 C CA . ASP A 1 115 ? -14.636 -1.289 23.604 1.00 112.26 109 ASP A CA 1
ATOM 848 C C . ASP A 1 115 ? -13.781 -0.676 24.708 1.00 111.62 109 ASP A C 1
ATOM 849 O O . ASP A 1 115 ? -13.376 -1.363 25.646 1.00 111.56 109 ASP A O 1
ATOM 854 N N . ARG A 1 116 ? -13.509 0.619 24.589 1.00 110.18 110 ARG A N 1
ATOM 855 C CA . ARG A 1 116 ? -12.637 1.313 25.539 1.00 109.23 110 ARG A CA 1
ATOM 856 C C . ARG A 1 116 ? -13.198 2.687 25.955 1.00 107.44 110 ARG A C 1
ATOM 857 O O . ARG A 1 116 ? -13.926 3.328 25.177 1.00 107.52 110 ARG A O 1
ATOM 865 N N . ILE A 1 117 ? -12.847 3.136 27.170 1.00 104.63 111 ILE A N 1
ATOM 866 C CA . ILE A 1 117 ? -13.278 4.454 27.668 1.00 101.48 111 ILE A CA 1
ATOM 867 C C . ILE A 1 117 ? -12.246 5.144 28.575 1.00 99.53 111 ILE A C 1
ATOM 868 O O . ILE A 1 117 ? -11.706 4.551 29.506 1.00 99.32 111 ILE A O 1
ATOM 873 N N . ALA A 1 118 ? -12.009 6.419 28.314 1.00 96.99 112 ALA A N 1
ATOM 874 C CA . ALA A 1 118 ? -10.900 7.105 28.919 1.00 94.93 112 ALA A CA 1
ATOM 875 C C . ALA A 1 118 ? -11.270 8.524 29.280 1.00 93.46 112 ALA A C 1
ATOM 876 O O . ALA A 1 118 ? -11.470 9.361 28.424 1.00 93.16 112 ALA A O 1
ATOM 878 N N . GLU A 1 119 ? -11.339 8.772 30.575 1.00 92.14 113 GLU A N 1
ATOM 879 C CA . GLU A 1 119 ? -11.733 10.034 31.126 1.00 91.11 113 GLU A CA 1
ATOM 880 C C . GLU A 1 119 ? -10.486 10.852 31.418 1.00 89.87 113 GLU A C 1
ATOM 881 O O . GLU A 1 119 ? -9.583 10.403 32.093 1.00 89.59 113 GLU A O 1
ATOM 887 N N . TYR A 1 120 ? -10.454 12.072 30.891 1.00 88.99 114 TYR A N 1
ATOM 888 C CA . TYR A 1 120 ? -9.373 13.005 31.184 1.00 88.39 114 TYR A CA 1
ATOM 889 C C . TYR A 1 120 ? -9.915 14.326 31.718 1.00 88.21 114 TYR A C 1
ATOM 890 O O . TYR A 1 120 ? -11.020 14.741 31.370 1.00 87.77 114 TYR A O 1
ATOM 899 N N . SER A 1 121 ? -9.130 14.983 32.566 1.00 87.89 115 SER A N 1
ATOM 900 C CA . SER A 1 121 ? -9.459 16.324 33.033 1.00 87.56 115 SER A CA 1
ATOM 901 C C . SER A 1 121 ? -8.345 17.312 32.701 1.00 87.66 115 SER A C 1
ATOM 902 O O . SER A 1 121 ? -7.174 17.061 32.986 1.00 87.04 115 SER A O 1
ATOM 905 N N . LEU A 1 122 ? -8.718 18.436 32.098 1.00 88.62 116 LEU A N 1
ATOM 906 C CA . LEU A 1 122 ? -7.820 19.578 31.982 1.00 89.31 116 LEU A CA 1
ATOM 907 C C . LEU A 1 122 ? -8.224 20.697 32.937 1.00 90.38 116 LEU A C 1
ATOM 908 O O . LEU A 1 122 ? -9.347 21.198 32.881 1.00 90.49 116 LEU A O 1
ATOM 913 N N . LYS A 1 123 ? -7.302 21.083 33.812 1.00 91.95 117 LYS A N 1
ATOM 914 C CA . LYS A 1 123 ? -7.555 22.125 34.761 1.00 93.39 117 LYS A CA 1
ATOM 915 C C . LYS A 1 123 ? -7.506 23.455 34.007 1.00 93.89 117 LYS A C 1
ATOM 916 O O . LYS A 1 123 ? -6.564 23.729 33.275 1.00 93.67 117 LYS A O 1
ATOM 922 N N . LEU A 1 124 ? -8.557 24.255 34.170 1.00 95.31 118 LEU A N 1
ATOM 923 C CA . LEU A 1 124 ? -8.712 25.533 33.453 1.00 96.72 118 LEU A CA 1
ATOM 924 C C . LEU A 1 124 ? -8.020 26.682 34.149 1.00 98.01 118 LEU A C 1
ATOM 925 O O . LEU A 1 124 ? -7.895 26.693 35.375 1.00 98.20 118 LEU A O 1
ATOM 930 N N . MET A 1 125 ? -7.605 27.666 33.365 1.00 99.56 119 MET A N 1
ATOM 931 C CA . MET A 1 125 ? -6.982 28.858 33.915 1.00 101.37 119 MET A CA 1
ATOM 932 C C . MET A 1 125 ? -7.747 30.157 33.632 1.00 102.01 119 MET A C 1
ATOM 933 O O . MET A 1 125 ? -8.439 30.287 32.618 1.00 102.26 119 MET A O 1
ATOM 938 N N . ASP A 1 126 ? -7.600 31.129 34.525 1.00 102.88 120 ASP A N 1
ATOM 939 C CA . ASP A 1 126 ? -8.176 32.451 34.301 1.00 103.68 120 ASP A CA 1
ATOM 940 C C . ASP A 1 126 ? -7.425 33.253 33.234 1.00 103.15 120 ASP A C 1
ATOM 941 O O . ASP A 1 126 ? -6.300 33.683 33.450 1.00 103.01 120 ASP A O 1
ATOM 946 N N . ILE A 1 127 ? -8.075 33.446 32.091 1.00 102.98 121 ILE A N 1
ATOM 947 C CA . ILE A 1 127 ? -7.559 34.252 30.983 1.00 102.69 121 ILE A CA 1
ATOM 948 C C . ILE A 1 127 ? -8.514 35.423 30.731 1.00 102.32 121 ILE A C 1
ATOM 949 O O . ILE A 1 127 ? -9.721 35.209 30.621 1.00 102.37 121 ILE A O 1
ATOM 954 N N . ASP A 1 128 ? -8.010 36.656 30.658 1.00 101.71 122 ASP A N 1
ATOM 955 C CA . ASP A 1 128 ? -8.953 37.776 30.506 1.00 101.14 122 ASP A CA 1
ATOM 956 C C . ASP A 1 128 ? -9.492 37.958 29.088 1.00 100.16 122 ASP A C 1
ATOM 957 O O . ASP A 1 128 ? -8.733 38.048 28.112 1.00 99.98 122 ASP A O 1
ATOM 962 N N . ALA A 1 129 ? -10.824 38.001 29.022 1.00 98.63 123 ALA A N 1
ATOM 963 C CA . ALA A 1 129 ? -11.593 38.006 27.775 1.00 96.71 123 ALA A CA 1
ATOM 964 C C . ALA A 1 129 ? -11.634 39.385 27.115 1.00 95.12 123 ALA A C 1
ATOM 965 O O . ALA A 1 129 ? -12.414 40.267 27.533 1.00 95.63 123 ALA A O 1
ATOM 967 N N . ASP A 1 130 ? -10.811 39.564 26.081 1.00 92.05 124 ASP A N 1
ATOM 968 C CA . ASP A 1 130 ? -10.789 40.808 25.316 1.00 88.45 124 ASP A CA 1
ATOM 969 C C . ASP A 1 130 ? -11.056 40.457 23.866 1.00 85.69 124 ASP A C 1
ATOM 970 O O . ASP A 1 130 ? -10.151 40.493 23.029 1.00 85.23 124 ASP A O 1
ATOM 975 N N . PHE A 1 131 ? -12.292 40.077 23.571 1.00 82.22 125 PHE A N 1
ATOM 976 C CA . PHE A 1 131 ? -12.622 39.664 22.215 1.00 79.82 125 PHE A CA 1
ATOM 977 C C . PHE A 1 131 ? -12.583 40.779 21.185 1.00 76.75 125 PHE A C 1
ATOM 978 O O . PHE A 1 131 ? -13.119 41.863 21.378 1.00 76.51 125 PHE A O 1
ATOM 986 N N . LEU A 1 132 ? -11.964 40.470 20.066 1.00 73.17 126 LEU A N 1
ATOM 987 C CA . LEU A 1 132 ? -11.749 41.415 19.021 1.00 69.44 126 LEU A CA 1
ATOM 988 C C . LEU A 1 132 ? -12.748 41.166 17.934 1.00 67.41 126 LEU A C 1
ATOM 989 O O . LEU A 1 132 ? -13.139 40.061 17.726 1.00 67.43 126 LEU A O 1
ATOM 994 N N . LYS A 1 133 ? -13.196 42.213 17.272 1.00 65.33 127 LYS A N 1
ATOM 995 C CA . LYS A 1 133 ? -14.125 42.080 16.172 1.00 63.27 127 LYS A CA 1
ATOM 996 C C . LYS A 1 133 ? -13.540 42.955 15.114 1.00 62.19 127 LYS A C 1
ATOM 997 O O . LYS A 1 133 ? -13.900 44.120 14.976 1.00 61.17 127 LYS A O 1
ATOM 1003 N N . ILE A 1 134 ? -12.628 42.365 14.361 1.00 61.50 128 ILE A N 1
ATOM 1004 C CA . ILE A 1 134 ? -11.800 43.135 13.479 1.00 60.67 128 ILE A CA 1
ATOM 1005 C C . ILE A 1 134 ? -12.082 42.989 11.998 1.00 60.85 128 ILE A C 1
ATOM 1006 O O . ILE A 1 134 ? -11.510 43.693 11.207 1.00 61.56 128 ILE A O 1
ATOM 1011 N N . GLU A 1 135 ? -12.990 42.108 11.628 1.00 61.87 129 GLU A N 1
ATOM 1012 C CA . GLU A 1 135 ? -13.341 41.907 10.221 1.00 62.66 129 GLU A CA 1
ATOM 1013 C C . GLU A 1 135 ? -14.087 43.089 9.621 1.00 63.23 129 GLU A C 1
ATOM 1014 O O . GLU A 1 135 ? -15.035 43.631 10.203 1.00 63.24 129 GLU A O 1
ATOM 1020 N N . GLU A 1 136 ? -13.658 43.459 8.431 1.00 64.26 130 GLU A N 1
ATOM 1021 C CA . GLU A 1 136 ? -14.246 44.569 7.728 1.00 65.83 130 GLU A CA 1
ATOM 1022 C C . GLU A 1 136 ? -15.428 44.098 6.874 1.00 66.59 130 GLU A C 1
ATOM 1023 O O . GLU A 1 136 ? -15.596 42.870 6.593 1.00 66.33 130 GLU A O 1
ATOM 1029 N N . LEU A 1 137 ? -16.226 45.095 6.459 1.00 66.69 131 LEU A N 1
ATOM 1030 C CA . LEU A 1 137 ? -17.300 44.893 5.514 1.00 66.68 131 LEU A CA 1
ATOM 1031 C C . LEU A 1 137 ? -16.678 44.735 4.147 1.00 67.48 131 LEU A C 1
ATOM 1032 O O . LEU A 1 137 ? -16.919 43.729 3.484 1.00 68.71 131 LEU A O 1
ATOM 1037 N N . GLN A 1 138 ? -15.832 45.668 3.745 1.00 67.68 132 GLN A N 1
ATOM 1038 C CA . GLN A 1 138 ? -15.297 45.605 2.409 1.00 68.53 132 GLN A CA 1
ATOM 1039 C C . GLN A 1 138 ? -13.810 45.391 2.388 1.00 68.23 132 GLN A C 1
ATOM 1040 O O . GLN A 1 138 ? -13.081 46.073 3.079 1.00 68.84 132 GLN A O 1
ATOM 1046 N N . TYR A 1 139 ? -13.357 44.447 1.579 1.00 68.28 133 TYR A N 1
ATOM 1047 C CA . TYR A 1 139 ? -11.919 44.258 1.322 1.00 67.72 133 TYR A CA 1
ATOM 1048 C C . TYR A 1 139 ? -11.579 44.547 -0.148 1.00 67.55 133 TYR A C 1
ATOM 1049 O O . TYR A 1 139 ? -12.318 44.143 -1.036 1.00 67.16 133 TYR A O 1
ATOM 1058 N N . ASP A 1 140 ? -10.469 45.240 -0.380 1.00 67.02 134 ASP A N 1
ATOM 1059 C CA . ASP A 1 140 ? -10.011 45.522 -1.735 1.00 65.92 134 ASP A CA 1
ATOM 1060 C C . ASP A 1 140 ? -10.272 44.340 -2.663 1.00 65.62 134 ASP A C 1
ATOM 1061 O O . ASP A 1 140 ? -10.717 44.516 -3.798 1.00 65.47 134 ASP A O 1
ATOM 1066 N N . SER A 1 141 ? -9.993 43.137 -2.174 1.00 66.19 135 SER A N 1
ATOM 1067 C CA . SER A 1 141 ? -9.802 41.982 -3.043 1.00 66.02 135 SER A CA 1
ATOM 1068 C C . SER A 1 141 ? -10.167 40.686 -2.327 1.00 65.65 135 SER A C 1
ATOM 1069 O O . SER A 1 141 ? -10.011 40.572 -1.111 1.00 66.46 135 SER A O 1
ATOM 1072 N N . THR A 1 142 ? -10.654 39.711 -3.088 1.00 65.32 136 THR A N 1
ATOM 1073 C CA . THR A 1 142 ? -11.046 38.424 -2.527 1.00 65.58 136 THR A CA 1
ATOM 1074 C C . THR A 1 142 ? -10.756 37.287 -3.501 1.00 66.29 136 THR A C 1
ATOM 1075 O O . THR A 1 142 ? -11.159 37.334 -4.663 1.00 67.82 136 THR A O 1
ATOM 1079 N N . LEU A 1 143 ? -10.055 36.266 -3.018 1.00 64.75 137 LEU A N 1
ATOM 1080 C CA . LEU A 1 143 ? -9.752 35.094 -3.830 1.00 64.16 137 LEU A CA 1
ATOM 1081 C C . LEU A 1 143 ? -9.869 33.811 -3.013 1.00 64.50 137 LEU A C 1
ATOM 1082 O O . LEU A 1 143 ? -9.441 33.757 -1.860 1.00 64.73 137 LEU A O 1
ATOM 1087 N N . SER A 1 144 ? -10.452 32.781 -3.618 1.00 64.72 138 SER A N 1
ATOM 1088 C CA . SER A 1 144 ? -10.327 31.422 -3.107 1.00 65.34 138 SER A CA 1
ATOM 1089 C C . SER A 1 144 ? -9.536 30.542 -4.068 1.00 65.91 138 SER A C 1
ATOM 1090 O O . SER A 1 144 ? -9.494 30.801 -5.271 1.00 66.59 138 SER A O 1
ATOM 1093 N N . LEU A 1 145 ? -8.910 29.500 -3.530 1.00 65.95 139 LEU A N 1
ATOM 1094 C CA . LEU A 1 145 ? -8.103 28.612 -4.322 1.00 66.62 139 LEU A CA 1
ATOM 1095 C C . LEU A 1 145 ? -7.857 27.364 -3.466 1.00 67.86 139 LEU A C 1
ATOM 1096 O O . LEU A 1 145 ? -7.974 27.430 -2.240 1.00 69.45 139 LEU A O 1
ATOM 1101 N N . PRO A 1 146 ? -7.567 26.215 -4.082 1.00 68.21 140 PRO A N 1
ATOM 1102 C CA . PRO A 1 146 ? -7.277 24.995 -3.328 1.00 68.66 140 PRO A CA 1
ATOM 1103 C C . PRO A 1 146 ? -6.299 25.197 -2.194 1.00 68.59 140 PRO A C 1
ATOM 1104 O O . PRO A 1 146 ? -5.250 25.809 -2.376 1.00 68.00 140 PRO A O 1
ATOM 1108 N N . SER A 1 147 ? -6.650 24.667 -1.029 1.00 68.95 141 SER A N 1
ATOM 1109 C CA . SER A 1 147 ? -5.939 25.041 0.186 1.00 69.88 141 SER A CA 1
ATOM 1110 C C . SER A 1 147 ? -4.516 24.531 0.213 1.00 70.08 141 SER A C 1
ATOM 1111 O O . SER A 1 147 ? -3.669 25.090 0.881 1.00 70.07 141 SER A O 1
ATOM 1114 N N . SER A 1 148 ? -4.256 23.497 -0.569 1.00 71.40 142 SER A N 1
ATOM 1115 C CA . SER A 1 148 ? -2.939 22.865 -0.603 1.00 72.47 142 SER A CA 1
ATOM 1116 C C . SER A 1 148 ? -2.118 23.468 -1.729 1.00 72.66 142 SER A C 1
ATOM 1117 O O . SER A 1 148 ? -0.882 23.437 -1.699 1.00 73.21 142 SER A O 1
ATOM 1120 N N . GLU A 1 149 ? -2.796 24.034 -2.713 1.00 72.26 143 GLU A N 1
ATOM 1121 C CA . GLU A 1 149 ? -2.092 24.873 -3.647 1.00 72.56 143 GLU A CA 1
ATOM 1122 C C . GLU A 1 149 ? -1.464 26.005 -2.828 1.00 72.01 143 GLU A C 1
ATOM 1123 O O . GLU A 1 149 ? -0.253 26.231 -2.846 1.00 72.28 143 GLU A O 1
ATOM 1129 N N . PHE A 1 150 ? -2.294 26.684 -2.057 1.00 71.45 144 PHE A N 1
ATOM 1130 C CA . PHE A 1 150 ? -1.811 27.786 -1.292 1.00 70.51 144 PHE A CA 1
ATOM 1131 C C . PHE A 1 150 ? -0.705 27.229 -0.428 1.00 69.97 144 PHE A C 1
ATOM 1132 O O . PHE A 1 150 ? 0.378 27.823 -0.253 1.00 68.76 144 PHE A O 1
ATOM 1140 N N . SER A 1 151 ? -0.988 26.048 0.084 1.00 69.78 145 SER A N 1
ATOM 1141 C CA . SER A 1 151 ? -0.118 25.470 1.036 1.00 70.89 145 SER A CA 1
ATOM 1142 C C . SER A 1 151 ? 1.286 25.364 0.429 1.00 71.59 145 SER A C 1
ATOM 1143 O O . SER A 1 151 ? 2.299 25.685 1.088 1.00 71.51 145 SER A O 1
ATOM 1146 N N . LYS A 1 152 ? 1.309 24.984 -0.854 1.00 71.80 146 LYS A N 1
ATOM 1147 C CA .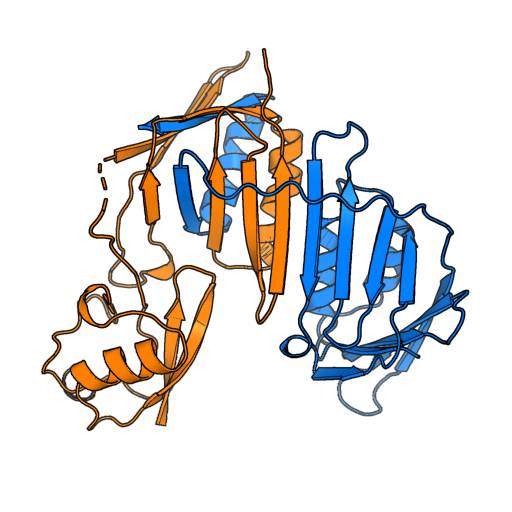 LYS A 1 152 ? 2.527 24.710 -1.591 1.00 71.92 146 LYS A CA 1
ATOM 1148 C C . LYS A 1 152 ? 3.288 25.968 -1.848 1.00 71.13 146 LYS A C 1
ATOM 1149 O O . LYS A 1 152 ? 4.490 26.050 -1.586 1.00 71.33 146 LYS A O 1
ATOM 1155 N N . ILE A 1 153 ? 2.581 26.949 -2.370 1.00 70.13 147 ILE A N 1
ATOM 1156 C CA . ILE A 1 153 ? 3.169 28.246 -2.599 1.00 69.71 147 ILE A CA 1
ATOM 1157 C C . ILE A 1 153 ? 3.825 28.788 -1.326 1.00 70.09 147 ILE A C 1
ATOM 1158 O O . ILE A 1 153 ? 5.029 28.997 -1.274 1.00 69.56 147 ILE A O 1
ATOM 1163 N N . VAL A 1 154 ? 3.045 29.010 -0.282 1.00 70.86 148 VAL A N 1
ATOM 1164 C CA . VAL A 1 154 ? 3.662 29.567 0.913 1.00 71.56 148 VAL A CA 1
ATOM 1165 C C . VAL A 1 154 ? 4.929 28.751 1.250 1.00 71.90 148 VAL A C 1
ATOM 1166 O O . VAL A 1 154 ? 6.007 29.321 1.544 1.00 70.74 148 VAL A O 1
ATOM 1170 N N . ARG A 1 155 ? 4.789 27.424 1.160 1.00 72.49 149 ARG A N 1
ATOM 1171 C CA . ARG A 1 155 ? 5.865 26.530 1.569 1.00 73.61 149 ARG A CA 1
ATOM 1172 C C . ARG A 1 155 ? 7.196 26.716 0.803 1.00 73.46 149 ARG A C 1
ATOM 1173 O O . ARG A 1 155 ? 8.264 26.890 1.444 1.00 72.91 149 ARG A O 1
ATOM 1181 N N . ASP A 1 156 ? 7.106 26.706 -0.533 1.00 73.14 150 ASP A N 1
ATOM 1182 C CA . ASP A 1 156 ? 8.235 27.036 -1.414 1.00 73.60 150 ASP A CA 1
ATOM 1183 C C . ASP A 1 156 ? 8.863 28.421 -1.149 1.00 73.51 150 ASP A C 1
ATOM 1184 O O . ASP A 1 156 ? 10.033 28.537 -0.801 1.00 73.49 150 ASP A O 1
ATOM 1189 N N . LEU A 1 157 ? 8.086 29.483 -1.286 1.00 73.55 151 LEU A N 1
ATOM 1190 C CA . LEU A 1 157 ? 8.659 30.811 -1.165 1.00 73.59 151 LEU A CA 1
ATOM 1191 C C . LEU A 1 157 ? 9.233 31.077 0.244 1.00 74.14 151 LEU A C 1
ATOM 1192 O O . LEU A 1 157 ? 10.074 31.956 0.397 1.00 74.79 151 LEU A O 1
ATOM 1197 N N . SER A 1 158 ? 8.824 30.318 1.260 1.00 73.85 152 SER A N 1
ATOM 1198 C CA . SER A 1 158 ? 9.413 30.493 2.586 1.00 73.72 152 SER A CA 1
ATOM 1199 C C . SER A 1 158 ? 10.891 30.107 2.637 1.00 73.92 152 SER A C 1
ATOM 1200 O O . SER A 1 158 ? 11.573 30.347 3.640 1.00 73.27 152 SER A O 1
ATOM 1203 N N . GLN A 1 159 ? 11.371 29.456 1.581 1.00 74.39 153 GLN A N 1
ATOM 1204 C CA . GLN A 1 159 ? 12.734 28.922 1.570 1.00 75.04 153 GLN A CA 1
ATOM 1205 C C . GLN A 1 159 ? 13.713 30.038 1.239 1.00 75.94 153 GLN A C 1
ATOM 1206 O O . GLN A 1 159 ? 14.863 30.054 1.749 1.00 75.91 153 GLN A O 1
ATOM 1212 N N . LEU A 1 160 ? 13.225 30.960 0.394 1.00 75.88 154 LEU A N 1
ATOM 1213 C CA . LEU A 1 160 ? 13.992 32.035 -0.172 1.00 76.07 154 LEU A CA 1
ATOM 1214 C C . LEU A 1 160 ? 14.022 33.262 0.690 1.00 76.32 154 LEU A C 1
ATOM 1215 O O . LEU A 1 160 ? 14.992 34.005 0.635 1.00 77.05 154 LEU A O 1
ATOM 1220 N N . SER A 1 161 ? 12.960 33.509 1.451 1.00 76.30 155 SER A N 1
ATOM 1221 C CA . SER A 1 161 ? 12.738 34.841 2.016 1.00 76.68 155 SER A CA 1
ATOM 1222 C C . SER A 1 161 ? 11.846 34.833 3.231 1.00 76.60 155 SER A C 1
ATOM 1223 O O . SER A 1 161 ? 10.907 34.067 3.306 1.00 76.56 155 SER A O 1
ATOM 1226 N N . ASP A 1 162 ? 12.136 35.729 4.162 1.00 77.04 156 ASP A N 1
ATOM 1227 C CA . ASP A 1 162 ? 11.322 35.909 5.344 1.00 77.38 156 ASP A CA 1
ATOM 1228 C C . ASP A 1 162 ? 9.996 36.593 5.044 1.00 76.66 156 ASP A C 1
ATOM 1229 O O . ASP A 1 162 ? 9.086 36.599 5.871 1.00 76.58 156 ASP A O 1
ATOM 1234 N N . SER A 1 163 ? 9.878 37.141 3.848 1.00 75.74 157 SER A N 1
ATOM 1235 C CA . SER A 1 163 ? 8.763 37.993 3.564 1.00 75.54 157 SER A CA 1
ATOM 1236 C C . SER A 1 163 ? 8.245 37.697 2.195 1.00 74.22 157 SER A C 1
ATOM 1237 O O . SER A 1 163 ? 8.830 38.074 1.189 1.00 74.69 157 SER A O 1
ATOM 1240 N N . ILE A 1 164 ? 7.120 37.022 2.168 1.00 72.78 158 ILE A N 1
ATOM 1241 C CA . ILE A 1 164 ? 6.394 36.814 0.948 1.00 71.54 158 ILE A CA 1
ATOM 1242 C C . ILE A 1 164 ? 5.536 38.026 0.765 1.00 70.94 158 ILE A C 1
ATOM 1243 O O . ILE A 1 164 ? 5.038 38.550 1.745 1.00 70.85 158 ILE A O 1
ATOM 1248 N N . ASN A 1 165 ? 5.363 38.469 -0.476 1.00 70.58 159 ASN A N 1
ATOM 1249 C CA . ASN A 1 165 ? 4.501 39.607 -0.770 1.00 70.81 159 ASN A CA 1
ATOM 1250 C C . ASN A 1 165 ? 3.504 39.302 -1.883 1.00 70.55 159 ASN A C 1
ATOM 1251 O O . ASN A 1 165 ? 3.865 38.735 -2.914 1.00 71.06 159 ASN A O 1
ATOM 1256 N N . ILE A 1 166 ? 2.249 39.683 -1.667 1.00 70.61 160 ILE A N 1
ATOM 1257 C CA . ILE A 1 166 ? 1.169 39.308 -2.572 1.00 71.25 160 ILE A CA 1
ATOM 1258 C C . ILE A 1 166 ? 0.735 40.491 -3.432 1.00 72.20 160 ILE A C 1
ATOM 1259 O O . ILE A 1 166 ? 0.655 41.622 -2.953 1.00 72.69 160 ILE A O 1
ATOM 1264 N N . MET A 1 167 ? 0.455 40.221 -4.703 1.00 73.17 161 MET A N 1
ATOM 1265 C CA . MET A 1 167 ? 0.051 41.265 -5.637 1.00 74.21 161 MET A CA 1
ATOM 1266 C C . MET A 1 167 ? -1.115 40.807 -6.505 1.00 74.04 161 MET A C 1
ATOM 1267 O O . MET A 1 167 ? -1.039 39.772 -7.168 1.00 74.91 161 MET A O 1
ATOM 1272 N N . ILE A 1 168 ? -2.194 41.583 -6.496 1.00 73.77 162 ILE A N 1
ATOM 1273 C CA . ILE A 1 168 ? -3.347 41.301 -7.343 1.00 73.55 162 ILE A CA 1
ATOM 1274 C C . ILE A 1 168 ? -3.694 42.500 -8.220 1.00 73.81 162 ILE A C 1
ATOM 1275 O O . ILE A 1 168 ? -3.620 43.647 -7.778 1.00 73.71 162 ILE A O 1
ATOM 1280 N N . THR A 1 169 ? -4.073 42.227 -9.464 1.00 73.89 163 THR A N 1
ATOM 1281 C CA . THR A 1 169 ? -4.195 43.283 -10.487 1.00 74.74 163 THR A CA 1
ATOM 1282 C C . THR A 1 169 ? -5.230 42.978 -11.553 1.00 75.30 163 THR A C 1
ATOM 1283 O O . THR A 1 169 ? -5.039 42.095 -12.399 1.00 76.35 163 THR A O 1
ATOM 1287 N N . MET B 2 1 ? -33.384 10.761 -5.370 0.50 94.87 1 MET B N 1
ATOM 1288 C CA . MET B 2 1 ? -32.119 10.133 -4.878 0.50 95.34 1 MET B CA 1
ATOM 1289 C C . MET B 2 1 ? -31.047 11.157 -4.446 0.50 95.61 1 MET B C 1
ATOM 1290 O O . MET B 2 1 ? -31.203 12.369 -4.646 0.50 95.37 1 MET B O 1
ATOM 1295 N N . GLN B 2 2 ? -29.954 10.639 -3.874 0.50 95.98 2 GLN B N 1
ATOM 1296 C CA . GLN B 2 2 ? -28.933 11.429 -3.164 0.50 96.17 2 GLN B CA 1
ATOM 1297 C C . GLN B 2 2 ? -27.732 11.810 -4.016 0.50 96.13 2 GLN B C 1
ATOM 1298 O O . GLN B 2 2 ? -26.786 11.016 -4.149 0.50 96.21 2 GLN B O 1
ATOM 1304 N N . ILE B 2 3 ? -27.760 13.023 -4.574 0.50 96.13 3 ILE B N 1
ATOM 1305 C CA . ILE B 2 3 ? -26.577 13.586 -5.234 0.50 96.12 3 ILE B CA 1
ATOM 1306 C C . ILE B 2 3 ? -25.913 14.644 -4.357 0.50 96.16 3 ILE B C 1
ATOM 1307 O O . ILE B 2 3 ? -26.550 15.259 -3.491 0.50 96.01 3 ILE B O 1
ATOM 1312 N N . PHE B 2 4 ? -24.625 14.852 -4.602 0.50 96.26 4 PHE B N 1
ATOM 1313 C CA . PHE B 2 4 ? -23.845 15.856 -3.895 0.50 96.05 4 PHE B CA 1
ATOM 1314 C C . PHE B 2 4 ? -23.461 16.962 -4.885 0.50 96.09 4 PHE B C 1
ATOM 1315 O O . PHE B 2 4 ? -22.820 16.683 -5.914 0.50 96.40 4 PHE B O 1
ATOM 1323 N N . VAL B 2 5 ? -23.864 18.201 -4.595 0.50 95.94 5 VAL B N 1
ATOM 1324 C CA . VAL B 2 5 ? -23.410 19.358 -5.375 0.50 96.03 5 VAL B CA 1
ATOM 1325 C C . VAL B 2 5 ? -22.378 20.150 -4.573 0.50 96.08 5 VAL B C 1
ATOM 1326 O O . VAL B 2 5 ? -22.750 20.855 -3.644 0.50 96.22 5 VAL B O 1
ATOM 1330 N N . LYS B 2 6 ? -21.095 20.052 -4.919 0.50 96.12 6 LYS B N 1
ATOM 1331 C CA . LYS B 2 6 ? -20.045 20.737 -4.127 0.50 96.32 6 LYS B CA 1
ATOM 1332 C C . LYS B 2 6 ? -19.939 22.253 -4.374 0.50 96.18 6 LYS B C 1
ATOM 1333 O O . LYS B 2 6 ? -20.155 22.728 -5.493 0.50 95.95 6 LYS B O 1
ATOM 1339 N N . THR B 2 7 ? -19.604 23.001 -3.320 0.50 96.25 7 THR B N 1
ATOM 1340 C CA . THR B 2 7 ? -19.429 24.463 -3.427 0.50 96.37 7 THR B CA 1
ATOM 1341 C C . THR B 2 7 ? -17.938 24.809 -3.334 0.50 96.51 7 THR B C 1
ATOM 1342 O O . THR B 2 7 ? -17.146 24.104 -2.688 0.50 96.17 7 THR B O 1
ATOM 1346 N N . LEU B 2 8 ? -17.575 25.920 -3.972 0.50 96.51 8 LEU B N 1
ATOM 1347 C CA . LEU B 2 8 ? -16.183 26.325 -4.055 0.50 96.53 8 LEU B CA 1
ATOM 1348 C C . LEU B 2 8 ? -15.773 26.995 -2.735 0.50 96.48 8 LEU B C 1
ATOM 1349 O O . LEU B 2 8 ? -14.719 27.666 -2.676 0.50 96.83 8 LEU B O 1
ATOM 1354 N N . THR B 2 9 ? -16.566 26.804 -1.675 0.50 96.20 9 THR B N 1
ATOM 1355 C CA . THR B 2 9 ? -16.115 27.276 -0.353 0.50 96.25 9 THR B CA 1
ATOM 1356 C C . THR B 2 9 ? -15.804 26.109 0.589 0.50 96.16 9 THR B C 1
ATOM 1357 O O . THR B 2 9 ? -15.523 26.290 1.786 0.50 95.78 9 THR B O 1
ATOM 1361 N N . GLY B 2 10 ? -15.835 24.908 0.013 0.50 96.25 10 GLY B N 1
ATOM 1362 C CA . GLY B 2 10 ? -15.567 23.679 0.752 0.50 96.04 10 GLY B CA 1
ATOM 1363 C C . GLY B 2 10 ? -16.894 23.000 0.992 0.50 95.88 10 GLY B C 1
ATOM 1364 O O . GLY B 2 10 ? -16.975 21.764 1.116 0.50 95.91 10 GLY B O 1
ATOM 1365 N N . LYS B 2 11 ? -17.937 23.829 1.040 0.50 95.42 11 LYS B N 1
ATOM 1366 C CA . LYS B 2 11 ? -19.291 23.351 1.274 0.50 95.05 11 LYS B CA 1
ATOM 1367 C C . LYS B 2 11 ? -19.896 22.645 0.053 0.50 95.07 11 LYS B C 1
ATOM 1368 O O . LYS B 2 11 ? -20.310 23.278 -0.921 0.50 94.81 11 LYS B O 1
ATOM 1374 N N . THR B 2 12 ? -19.928 21.321 0.118 0.50 95.18 12 THR B N 1
ATOM 1375 C CA . THR B 2 12 ? -20.635 20.525 -0.872 0.50 95.29 12 THR B CA 1
ATOM 1376 C C . THR B 2 12 ? -21.972 20.102 -0.267 0.50 95.14 12 THR B C 1
ATOM 1377 O O . THR B 2 12 ? -22.017 19.402 0.761 0.50 95.11 12 THR B O 1
ATOM 1381 N N . ILE B 2 13 ? -23.051 20.564 -0.898 0.50 94.95 13 ILE B N 1
ATOM 1382 C CA . ILE B 2 13 ? -24.419 20.224 -0.495 0.50 94.92 13 ILE B CA 1
ATOM 1383 C C . ILE B 2 13 ? -24.861 18.859 -1.040 0.50 94.94 13 ILE B C 1
ATOM 1384 O O . ILE B 2 13 ? -24.728 18.560 -2.236 0.50 94.79 13 ILE B O 1
ATOM 1389 N N . THR B 2 14 ? -25.359 18.020 -0.142 0.50 94.90 14 THR B N 1
ATOM 1390 C CA . THR B 2 14 ? -26.009 16.796 -0.551 0.50 94.91 14 THR B CA 1
ATOM 1391 C C . THR B 2 14 ? -27.455 17.179 -0.856 0.50 95.32 14 THR B C 1
ATOM 1392 O O . THR B 2 14 ? -28.288 17.276 0.057 0.50 95.56 14 THR B O 1
ATOM 1396 N N . LEU B 2 15 ? -27.738 17.460 -2.129 0.50 95.28 15 LEU B N 1
ATOM 1397 C CA . LEU B 2 15 ? -29.103 17.742 -2.557 0.50 95.25 15 LEU B CA 1
ATOM 1398 C C . LEU B 2 15 ? -29.759 16.386 -2.797 0.50 95.15 15 LEU B C 1
ATOM 1399 O O . LEU B 2 15 ? -29.054 15.390 -2.997 0.50 95.11 15 LEU B O 1
ATOM 1404 N N . GLU B 2 16 ? -31.091 16.330 -2.751 0.50 95.01 16 GLU B N 1
ATOM 1405 C CA . GLU B 2 16 ? -31.790 15.066 -3.046 0.50 95.12 16 GLU B CA 1
ATOM 1406 C C . GLU B 2 16 ? -32.519 15.104 -4.398 0.50 94.83 16 GLU B C 1
ATOM 1407 O O . GLU B 2 16 ? -33.532 15.807 -4.584 0.50 94.59 16 GLU B O 1
ATOM 1413 N N . VAL B 2 17 ? -31.978 14.327 -5.336 0.50 94.51 17 VAL B N 1
ATOM 1414 C CA . VAL B 2 17 ? -32.290 14.495 -6.747 0.50 94.29 17 VAL B CA 1
ATOM 1415 C C . VAL B 2 17 ? -32.953 13.281 -7.387 0.50 94.18 17 VAL B C 1
ATOM 1416 O O . VAL B 2 17 ? -32.742 12.137 -6.970 0.50 94.24 17 VAL B O 1
ATOM 1420 N N . GLU B 2 18 ? -33.763 13.561 -8.404 0.50 94.00 18 GLU B N 1
ATOM 1421 C CA . GLU B 2 18 ? -34.362 12.544 -9.264 0.50 93.70 18 GLU B CA 1
ATOM 1422 C C . GLU B 2 18 ? -33.789 12.763 -10.681 0.50 93.80 18 GLU B C 1
ATOM 1423 O O . GLU B 2 18 ? -33.603 13.909 -11.122 0.50 93.23 18 GLU B O 1
ATOM 1429 N N . SER B 2 19 ? -33.504 11.662 -11.403 1.00 20.00 19 SER B N 1
ATOM 1430 C CA . SER B 2 19 ? -33.004 11.645 -12.773 1.00 20.00 19 SER B CA 1
ATOM 1431 C C . SER B 2 19 ? -33.998 12.295 -13.731 1.00 20.00 19 SER B C 1
ATOM 1432 O O . SER B 2 19 ? -33.606 12.620 -14.888 0.50 93.05 19 SER B O 1
ATOM 1435 N N . SER B 2 20 ? -35.249 12.479 -13.331 0.50 92.49 20 SER B N 1
ATOM 1436 C CA . SER B 2 20 ? -36.238 13.135 -14.189 0.50 92.04 20 SER B CA 1
ATOM 1437 C C . SER B 2 20 ? -36.378 14.603 -13.808 0.50 91.97 20 SER B C 1
ATOM 1438 O O . SER B 2 20 ? -37.250 15.314 -14.319 0.50 92.07 20 SER B O 1
ATOM 1441 N N . ASP B 2 21 ? -35.496 15.050 -12.917 0.50 91.72 21 ASP B N 1
ATOM 1442 C CA . ASP B 2 21 ? -35.367 16.476 -12.607 0.50 91.49 21 ASP B CA 1
ATOM 1443 C C . ASP B 2 21 ? -34.619 17.241 -13.711 0.50 90.67 21 ASP B C 1
ATOM 1444 O O . ASP B 2 21 ? -33.486 16.896 -14.057 0.50 90.63 21 ASP B O 1
ATOM 1449 N N . THR B 2 22 ? -35.245 18.292 -14.236 0.50 89.83 22 THR B N 1
ATOM 1450 C CA . THR B 2 22 ? -34.610 19.159 -15.234 0.50 89.18 22 THR B CA 1
ATOM 1451 C C . THR B 2 22 ? -33.471 19.960 -14.625 0.50 88.69 22 THR B C 1
ATOM 1452 O O . THR B 2 22 ? -33.454 20.196 -13.418 0.50 88.82 22 THR B O 1
ATOM 1456 N N . ILE B 2 23 ? -32.525 20.390 -15.453 0.50 87.99 23 ILE B N 1
ATOM 1457 C CA . ILE B 2 23 ? -31.427 21.213 -14.949 0.50 87.56 23 ILE B CA 1
ATOM 1458 C C . ILE B 2 23 ? -31.970 22.486 -14.304 0.50 87.37 23 ILE B C 1
ATOM 1459 O O . ILE B 2 23 ? -31.531 22.876 -13.227 0.50 87.22 23 ILE B O 1
ATOM 1464 N N . ASP B 2 24 ? -32.933 23.144 -14.979 1.00 20.00 24 ASP B N 1
ATOM 1465 C CA . ASP B 2 24 ? -33.509 24.350 -14.394 1.00 20.00 24 ASP B CA 1
ATOM 1466 C C . ASP B 2 24 ? -33.821 24.148 -12.914 1.00 20.00 24 ASP B C 1
ATOM 1467 O O . ASP B 2 24 ? -33.411 24.916 -12.053 0.50 87.01 24 ASP B O 1
ATOM 1472 N N . ASN B 2 25 ? -34.492 23.010 -12.616 0.50 86.65 25 ASN B N 1
ATOM 1473 C CA . ASN B 2 25 ? -34.841 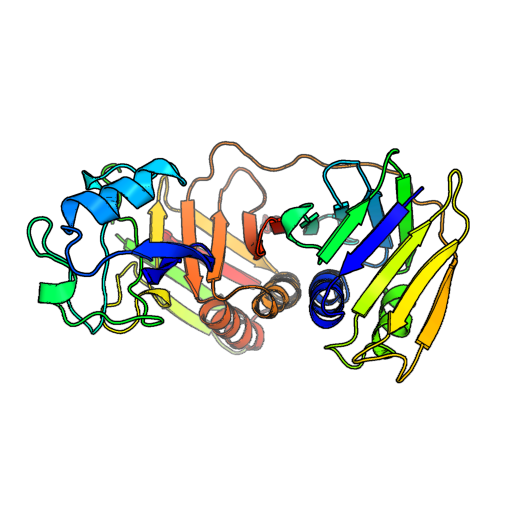22.630 -11.241 0.50 86.48 25 ASN B CA 1
ATOM 1474 C C . ASN B 2 25 ? -33.731 22.338 -10.196 0.50 86.08 25 ASN B C 1
ATOM 1475 O O . ASN B 2 25 ? -33.851 22.762 -9.040 0.50 85.78 25 ASN B O 1
ATOM 1480 N N . VAL B 2 26 ? -32.660 21.626 -10.581 0.50 85.66 26 VAL B N 1
ATOM 1481 C CA . VAL B 2 26 ? -31.481 21.636 -9.725 0.50 85.48 26 VAL B CA 1
ATOM 1482 C C . VAL B 2 26 ? -31.094 23.080 -9.339 0.50 85.77 26 VAL B C 1
ATOM 1483 O O . VAL B 2 26 ? -31.046 23.435 -8.151 0.50 85.63 26 VAL B O 1
ATOM 1487 N N . LYS B 2 27 ? -30.849 23.913 -10.355 0.50 85.75 27 LYS B N 1
ATOM 1488 C CA . LYS B 2 27 ? -30.444 25.308 -10.147 0.50 85.79 27 LYS B CA 1
ATOM 1489 C C . LYS B 2 27 ? -31.436 26.012 -9.219 0.50 86.00 27 LYS B C 1
ATOM 1490 O O . LYS B 2 27 ? -31.121 27.064 -8.659 0.50 85.84 27 LYS B O 1
ATOM 1496 N N . SER B 2 28 ? -32.625 25.433 -9.042 1.00 20.00 28 SER B N 1
ATOM 1497 C CA . SER B 2 28 ? -33.627 26.017 -8.159 1.00 20.00 28 SER B CA 1
ATOM 1498 C C . SER B 2 28 ? -33.553 25.408 -6.762 1.00 20.00 28 SER B C 1
ATOM 1499 O O . SER B 2 28 ? -33.586 26.148 -5.767 0.50 87.33 28 SER B O 1
ATOM 1502 N N . LYS B 2 29 ? -33.457 24.072 -6.672 0.50 86.95 29 LYS B N 1
ATOM 1503 C CA . LYS B 2 29 ? -33.285 23.357 -5.392 0.50 86.96 29 LYS B CA 1
ATOM 1504 C C . LYS B 2 29 ? -32.015 23.851 -4.729 0.50 87.14 29 LYS B C 1
ATOM 1505 O O . LYS B 2 29 ? -31.825 23.709 -3.517 0.50 87.13 29 LYS B O 1
ATOM 1511 N N . ILE B 2 30 ? -31.115 24.377 -5.550 0.50 87.24 30 ILE B N 1
ATOM 1512 C CA . ILE B 2 30 ? -29.968 25.081 -5.034 0.50 87.34 30 ILE B CA 1
ATOM 1513 C C . ILE B 2 30 ? -30.326 26.431 -4.427 0.50 87.76 30 ILE B C 1
ATOM 1514 O O . ILE B 2 30 ? -30.195 26.635 -3.221 0.50 87.43 30 ILE B O 1
ATOM 1519 N N . GLN B 2 31 ? -30.818 27.342 -5.265 0.50 88.56 31 GLN B N 1
ATOM 1520 C CA . GLN B 2 31 ? -31.149 28.690 -4.809 0.50 89.20 31 GLN B CA 1
ATOM 1521 C C . GLN B 2 31 ? -32.030 28.600 -3.573 0.50 89.57 31 GLN B C 1
ATOM 1522 O O . GLN B 2 31 ? -31.935 29.434 -2.673 0.50 89.75 31 GLN B O 1
ATOM 1528 N N . ASP B 2 32 ? -32.887 27.585 -3.533 0.50 90.06 32 ASP B N 1
ATOM 1529 C CA . ASP B 2 32 ? -33.839 27.429 -2.440 0.50 90.80 32 ASP B CA 1
ATOM 1530 C C . ASP B 2 32 ? -33.132 27.423 -1.089 0.50 91.31 32 ASP B C 1
ATOM 1531 O O . ASP B 2 32 ? -33.395 28.271 -0.236 0.50 91.69 32 ASP B O 1
ATOM 1536 N N . LYS B 2 33 ? -32.233 26.462 -0.901 0.50 91.57 33 LYS B N 1
ATOM 1537 C CA . LYS B 2 33 ? -31.779 26.088 0.433 0.50 91.79 33 LYS B CA 1
ATOM 1538 C C . LYS B 2 33 ? -30.441 26.736 0.773 0.50 92.06 33 LYS B C 1
ATOM 1539 O O . LYS B 2 33 ? -29.885 26.506 1.847 0.50 92.54 33 LYS B O 1
ATOM 1545 N N . GLU B 2 34 ? -29.930 27.546 -0.148 0.50 92.16 34 GLU B N 1
ATOM 1546 C CA . GLU B 2 34 ? -28.601 28.128 -0.004 0.50 92.28 34 GLU B CA 1
ATOM 1547 C C . GLU B 2 34 ? -28.491 29.490 -0.682 0.50 92.90 34 GLU B C 1
ATOM 1548 O O . GLU B 2 34 ? -27.442 30.133 -0.638 0.50 92.98 34 GLU B O 1
ATOM 1554 N N . GLY B 2 35 ? -29.580 29.924 -1.308 0.50 93.59 35 GLY B N 1
ATOM 1555 C CA . GLY B 2 35 ? -29.779 31.330 -1.607 0.50 94.22 35 GLY B CA 1
ATOM 1556 C C . GLY B 2 35 ? -29.305 31.700 -2.998 0.50 94.97 35 GLY B C 1
ATOM 1557 O O . GLY B 2 35 ? -29.755 32.690 -3.575 0.50 94.94 35 GLY B O 1
ATOM 1558 N N . ILE B 2 36 ? -28.391 30.901 -3.539 0.50 95.48 36 ILE B N 1
ATOM 1559 C CA . ILE B 2 36 ? -27.844 31.150 -4.878 0.50 96.05 36 ILE B CA 1
ATOM 1560 C C . ILE B 2 36 ? -28.967 31.495 -5.869 0.50 96.51 36 ILE B C 1
ATOM 1561 O O . ILE B 2 36 ? -30.047 30.906 -5.804 0.50 96.09 36 ILE B O 1
ATOM 1566 N N . PRO B 2 37 ? -28.712 32.455 -6.787 0.50 97.19 37 PRO B N 1
ATOM 1567 C CA . PRO B 2 37 ? -29.648 32.848 -7.861 0.50 97.73 37 PRO B CA 1
ATOM 1568 C C . PRO B 2 37 ? -29.341 32.109 -9.189 0.50 98.12 37 PRO B C 1
ATOM 1569 O O . PRO B 2 37 ? -28.162 32.015 -9.580 0.50 98.11 37 PRO B O 1
ATOM 1573 N N . PRO B 2 38 ? -30.395 31.587 -9.869 0.50 98.34 38 PRO B N 1
ATOM 1574 C CA . PRO B 2 38 ? -30.376 30.751 -11.097 0.50 98.62 38 PRO B CA 1
ATOM 1575 C C . PRO B 2 38 ? -29.442 31.135 -12.276 0.50 98.91 38 PRO B C 1
ATOM 1576 O O . PRO B 2 38 ? -28.854 30.229 -12.913 0.50 99.10 38 PRO B O 1
ATOM 1580 N N . ASP B 2 39 ? -29.300 32.435 -12.565 0.50 99.21 39 ASP B N 1
ATOM 1581 C CA . ASP B 2 39 ? -28.436 32.904 -13.689 0.50 99.69 39 ASP B CA 1
ATOM 1582 C C . ASP B 2 39 ? -26.906 33.001 -13.449 0.50 99.49 39 ASP B C 1
ATOM 1583 O O . ASP B 2 39 ? -26.136 33.201 -14.394 0.50 99.31 39 ASP B O 1
ATOM 1588 N N . GLN B 2 40 ? -26.472 32.893 -12.196 0.50 99.45 40 GLN B N 1
ATOM 1589 C CA . GLN B 2 40 ? -25.041 32.850 -11.893 0.50 99.42 40 GLN B CA 1
ATOM 1590 C C . GLN B 2 40 ? -24.529 31.402 -12.007 0.50 98.83 40 GLN B C 1
ATOM 1591 O O . GLN B 2 40 ? -23.389 31.152 -12.426 0.50 98.92 40 GLN B O 1
ATOM 1597 N N . GLN B 2 41 ? -25.394 30.457 -11.644 0.50 97.96 41 GLN B N 1
ATOM 1598 C CA . GLN B 2 41 ? -24.996 29.065 -11.440 0.50 97.10 41 GLN B CA 1
ATOM 1599 C C . GLN B 2 41 ? -24.298 28.393 -12.635 0.50 96.52 41 GLN B C 1
ATOM 1600 O O . GLN B 2 41 ? -24.801 28.397 -13.767 0.50 96.17 41 GLN B O 1
ATOM 1606 N N . ARG B 2 42 ? -23.124 27.828 -12.351 0.50 95.69 42 ARG B N 1
ATOM 1607 C CA . ARG B 2 42 ? -22.369 27.060 -13.322 0.50 95.18 42 ARG B CA 1
ATOM 1608 C C . ARG B 2 42 ? -21.988 25.709 -12.706 0.50 94.84 42 ARG B C 1
ATOM 1609 O O . ARG B 2 42 ? -21.110 25.628 -11.847 0.50 95.04 42 ARG B O 1
ATOM 1617 N N . LEU B 2 43 ? -22.676 24.650 -13.128 0.50 94.31 43 LEU B N 1
ATOM 1618 C CA . LEU B 2 43 ? -22.381 23.307 -12.636 0.50 93.47 43 LEU B CA 1
ATOM 1619 C C . LEU B 2 43 ? -21.570 22.504 -13.641 0.50 92.71 43 LEU B C 1
ATOM 1620 O O . LEU B 2 43 ? -21.893 22.520 -14.842 0.50 92.78 43 LEU B O 1
ATOM 1625 N N . ILE B 2 44 ? -20.515 21.824 -13.173 0.50 91.67 44 ILE B N 1
ATOM 1626 C CA . ILE B 2 44 ? -19.555 21.194 -14.090 0.50 90.68 44 ILE B CA 1
ATOM 1627 C C . ILE B 2 44 ? -19.050 19.778 -13.745 0.50 90.34 44 ILE B C 1
ATOM 1628 O O . ILE B 2 44 ? -18.052 19.622 -13.029 0.50 90.13 44 ILE B O 1
ATOM 1633 N N . PHE B 2 45 ? -19.742 18.765 -14.255 0.50 89.91 45 PHE B N 1
ATOM 1634 C CA . PHE B 2 45 ? -19.347 17.387 -14.008 0.50 89.19 45 PHE B CA 1
ATOM 1635 C C . PHE B 2 45 ? -18.733 16.724 -15.232 0.50 88.60 45 PHE B C 1
ATOM 1636 O O . PHE B 2 45 ? -19.134 16.988 -16.366 0.50 88.00 45 PHE B O 1
ATOM 1644 N N . ALA B 2 46 ? -17.744 15.868 -14.995 0.50 88.14 46 ALA B N 1
ATOM 1645 C CA . ALA B 2 46 ? -17.305 14.898 -15.990 0.50 87.72 46 ALA B CA 1
ATOM 1646 C C . ALA B 2 46 ? -16.657 15.642 -17.136 0.50 87.28 46 ALA B C 1
ATOM 1647 O O . ALA B 2 46 ? -16.530 15.121 -18.243 0.50 86.92 46 ALA B O 1
ATOM 1649 N N . GLY B 2 47 ? -16.231 16.871 -16.862 0.50 86.85 47 GLY B N 1
ATOM 1650 C CA . GLY B 2 47 ? -15.671 17.739 -17.897 0.50 86.93 47 GLY B CA 1
ATOM 1651 C C . GLY B 2 47 ? -16.628 18.542 -18.772 0.50 86.93 47 GLY B C 1
ATOM 1652 O O . GLY B 2 47 ? -16.183 19.246 -19.677 0.50 86.80 47 GLY B O 1
ATOM 1653 N N . LYS B 2 48 ? -17.937 18.450 -18.516 0.50 87.02 48 LYS B N 1
ATOM 1654 C CA . LYS B 2 48 ? -18.923 19.195 -19.318 0.50 87.07 48 LYS B CA 1
ATOM 1655 C C . LYS B 2 48 ? -19.707 20.218 -18.486 0.50 87.30 48 LYS B C 1
ATOM 1656 O O . LYS B 2 48 ? -19.955 19.985 -17.309 0.50 87.09 48 LYS B O 1
ATOM 1662 N N . GLN B 2 49 ? -20.060 21.354 -19.099 0.50 87.82 49 GLN B N 1
ATOM 1663 C CA . GLN B 2 49 ? -20.953 22.360 -18.487 0.50 88.24 49 GLN B CA 1
ATOM 1664 C C . GLN B 2 49 ? -22.432 21.991 -18.725 0.50 88.86 49 GLN B C 1
ATOM 1665 O O . GLN B 2 49 ? -22.800 21.551 -19.824 0.50 89.35 49 GLN B O 1
ATOM 1671 N N . LEU B 2 50 ? -23.279 22.173 -17.708 0.50 89.24 50 LEU B N 1
ATOM 1672 C CA . LEU B 2 50 ? -24.690 21.710 -17.759 0.50 89.61 50 LEU B CA 1
ATOM 1673 C C . LEU B 2 50 ? -25.778 22.676 -18.340 0.50 90.02 50 LEU B C 1
ATOM 1674 O O . LEU B 2 50 ? -26.046 23.761 -17.805 0.50 89.55 50 LEU B O 1
ATOM 1679 N N . GLU B 2 51 ? -26.420 22.238 -19.426 0.50 90.70 51 GLU B N 1
ATOM 1680 C CA . GLU B 2 51 ? -27.427 23.049 -20.103 0.50 91.29 51 GLU B CA 1
ATOM 1681 C C . GLU B 2 51 ? -28.769 22.996 -19.403 0.50 91.64 51 GLU B C 1
ATOM 1682 O O . GLU B 2 51 ? -29.324 21.910 -19.180 0.50 91.71 51 GLU B O 1
ATOM 1688 N N . ASP B 2 52 ? -29.301 24.178 -19.084 0.50 91.93 52 ASP B N 1
ATOM 1689 C CA . ASP B 2 52 ? -30.499 24.279 -18.254 0.50 92.05 52 ASP B CA 1
ATOM 1690 C C . ASP B 2 52 ? -31.520 23.190 -18.576 0.50 92.31 52 ASP B C 1
ATOM 1691 O O . ASP B 2 52 ? -31.775 22.319 -17.756 0.50 92.09 52 ASP B O 1
ATOM 1696 N N . GLY B 2 53 ? -32.080 23.228 -19.781 0.50 92.96 53 GLY B N 1
ATOM 1697 C CA . GLY B 2 53 ? -33.108 22.270 -20.192 0.50 93.50 53 GLY B CA 1
ATOM 1698 C C . GLY B 2 53 ? -32.818 20.781 -20.008 0.50 93.93 53 GLY B C 1
ATOM 1699 O O . GLY B 2 53 ? -33.740 19.998 -19.789 0.50 93.74 53 GLY B O 1
ATOM 1700 N N . ARG B 2 54 ? -31.559 20.366 -20.095 0.50 94.56 54 ARG B N 1
ATOM 1701 C CA . ARG B 2 54 ? -31.261 18.933 -19.978 0.50 95.58 54 ARG B CA 1
ATOM 1702 C C . ARG B 2 54 ? -31.570 18.331 -18.590 0.50 96.06 54 ARG B C 1
ATOM 1703 O O . ARG B 2 54 ? -31.232 18.901 -17.539 0.50 96.12 54 ARG B O 1
ATOM 1711 N N . THR B 2 55 ? -32.209 17.160 -18.603 0.50 96.60 55 THR B N 1
ATOM 1712 C CA . THR B 2 55 ? -32.402 16.365 -17.389 0.50 96.82 55 THR B CA 1
ATOM 1713 C C . THR B 2 55 ? -31.074 15.724 -16.973 0.50 97.00 55 THR B C 1
ATOM 1714 O O . THR B 2 55 ? -30.258 15.348 -17.820 0.50 96.82 55 THR B O 1
ATOM 1718 N N . LEU B 2 56 ? -30.849 15.583 -15.676 0.50 97.48 56 LEU B N 1
ATOM 1719 C CA . LEU B 2 56 ? -29.626 14.924 -15.219 0.50 98.22 56 LEU B CA 1
ATOM 1720 C C . LEU B 2 56 ? -29.407 13.565 -15.885 0.50 98.85 56 LEU B C 1
ATOM 1721 O O . LEU B 2 56 ? -28.251 13.168 -16.117 0.50 98.98 56 LEU B O 1
ATOM 1726 N N . SER B 2 57 ? -30.503 12.847 -16.173 0.50 99.44 57 SER B N 1
ATOM 1727 C CA . SER B 2 57 ? -30.406 11.615 -16.986 0.50 99.88 57 SER B CA 1
ATOM 1728 C C . SER B 2 57 ? -29.699 11.905 -18.336 0.50 100.07 57 SER B C 1
ATOM 1729 O O . SER B 2 57 ? -28.954 11.059 -18.866 0.50 100.25 57 SER B O 1
ATOM 1732 N N . ASP B 2 58 ? -29.927 13.106 -18.872 0.50 99.77 58 ASP B N 1
ATOM 1733 C CA . ASP B 2 58 ? -29.252 13.561 -20.079 0.50 99.71 58 ASP B CA 1
ATOM 1734 C C . ASP B 2 58 ? -27.722 13.590 -19.952 0.50 99.39 58 ASP B C 1
ATOM 1735 O O . ASP B 2 58 ? -27.012 13.769 -20.950 0.50 99.41 58 ASP B O 1
ATOM 1740 N N . TYR B 2 59 ? -27.213 13.419 -18.734 0.50 98.96 59 TYR B N 1
ATOM 1741 C CA . TYR B 2 59 ? -25.761 13.417 -18.512 0.50 98.56 59 TYR B CA 1
ATOM 1742 C C . TYR B 2 59 ? -25.265 12.149 -17.786 0.50 98.57 59 TYR B C 1
ATOM 1743 O O . TYR B 2 59 ? -24.098 12.070 -17.399 0.50 98.61 59 TYR B O 1
ATOM 1752 N N . ASN B 2 60 ? -26.154 11.167 -17.617 0.50 98.55 60 ASN B N 1
ATOM 1753 C CA . ASN B 2 60 ? -25.809 9.861 -17.013 0.50 98.55 60 ASN B CA 1
ATOM 1754 C C . ASN B 2 60 ? -25.359 9.935 -15.540 0.50 98.72 60 ASN B C 1
ATOM 1755 O O . ASN B 2 60 ? -24.737 9.004 -15.016 0.50 98.57 60 ASN B O 1
ATOM 1760 N N . ILE B 2 61 ? -25.704 11.045 -14.881 0.50 99.21 61 ILE B N 1
ATOM 1761 C CA . ILE B 2 61 ? -25.296 11.317 -13.492 0.50 99.47 61 ILE B CA 1
ATOM 1762 C C . ILE B 2 61 ? -26.069 10.499 -12.446 0.50 99.53 61 ILE B C 1
ATOM 1763 O O . ILE B 2 61 ? -27.199 10.843 -12.082 0.50 99.62 61 ILE B O 1
ATOM 1768 N N . GLN B 2 62 ? -25.435 9.431 -11.963 0.50 99.53 62 GLN B N 1
ATOM 1769 C CA . GLN B 2 62 ? -26.019 8.502 -10.993 0.50 99.58 62 GLN B CA 1
ATOM 1770 C C . GLN B 2 62 ? -25.812 8.973 -9.540 0.50 99.57 62 GLN B C 1
ATOM 1771 O O . GLN B 2 62 ? -25.143 9.999 -9.284 0.50 99.47 62 GLN B O 1
ATOM 1777 N N . LYS B 2 63 ? -26.386 8.198 -8.601 0.50 99.31 63 LYS B N 1
ATOM 1778 C CA . LYS B 2 63 ? -26.167 8.377 -7.154 0.50 98.82 63 LYS B CA 1
ATOM 1779 C C . LYS B 2 63 ? -24.708 8.435 -6.674 0.50 98.64 63 LYS B C 1
ATOM 1780 O O . LYS B 2 63 ? -23.880 7.599 -7.056 0.50 98.53 63 LYS B O 1
ATOM 1786 N N . GLU B 2 64 ? -24.398 9.422 -5.833 0.50 98.36 64 GLU B N 1
ATOM 1787 C CA . GLU B 2 64 ? -23.061 9.538 -5.227 0.50 98.23 64 GLU B CA 1
ATOM 1788 C C . GLU B 2 64 ? -21.948 9.943 -6.217 0.50 98.40 64 GLU B C 1
ATOM 1789 O O . GLU B 2 64 ? -20.763 9.847 -5.912 0.50 98.20 64 GLU B O 1
ATOM 1795 N N . SER B 2 65 ? -22.332 10.400 -7.403 0.50 98.72 65 SER B N 1
ATOM 1796 C CA . SER B 2 65 ? -21.403 11.135 -8.247 0.50 98.85 65 SER B CA 1
ATOM 1797 C C . SER B 2 65 ? -21.430 12.572 -7.738 0.50 99.30 65 SER B C 1
ATOM 1798 O O . SER B 2 65 ? -22.164 12.890 -6.788 0.50 99.02 65 SER B O 1
ATOM 1801 N N . THR B 2 66 ? -20.637 13.436 -8.363 0.50 99.89 66 THR B N 1
ATOM 1802 C CA . THR B 2 66 ? -20.590 14.843 -7.987 0.50 100.38 66 THR B CA 1
ATOM 1803 C C . THR B 2 66 ? -20.378 15.734 -9.207 0.50 100.49 66 THR B C 1
ATOM 1804 O O . THR B 2 66 ? -19.425 15.550 -9.964 0.50 100.22 66 THR B O 1
ATOM 1808 N N . LEU B 2 67 ? -21.273 16.699 -9.391 0.50 100.77 67 LEU B N 1
ATOM 1809 C CA . LEU B 2 67 ? -20.938 17.931 -10.096 0.50 100.88 67 LEU B CA 1
ATOM 1810 C C . LEU B 2 67 ? -20.097 18.848 -9.215 0.50 101.38 67 LEU B C 1
ATOM 1811 O O . LEU B 2 67 ? -19.815 18.528 -8.060 0.50 101.13 67 LEU B O 1
ATOM 1816 N N . HIS B 2 68 ? -19.698 19.988 -9.768 0.50 102.06 68 HIS B N 1
ATOM 1817 C CA . HIS B 2 68 ? -19.163 21.083 -8.966 0.50 102.74 68 HIS B CA 1
ATOM 1818 C C . HIS B 2 68 ? -19.906 22.394 -9.198 0.50 102.55 68 HIS B C 1
ATOM 1819 O O . HIS B 2 68 ? -19.973 22.891 -10.322 0.50 102.52 68 HIS B O 1
ATOM 1826 N N . LEU B 2 69 ? -20.463 22.950 -8.127 0.50 102.38 69 LEU B N 1
ATOM 1827 C CA . LEU B 2 69 ? -21.079 24.283 -8.181 0.50 102.06 69 LEU B CA 1
ATOM 1828 C C . LEU B 2 69 ? -20.038 25.402 -8.053 0.50 101.93 69 LEU B C 1
ATOM 1829 O O . LEU B 2 69 ? -19.207 25.402 -7.132 0.50 101.84 69 LEU B O 1
ATOM 1834 N N . VAL B 2 70 ? -20.106 26.349 -8.985 0.50 101.54 70 VAL B N 1
ATOM 1835 C CA . VAL B 2 70 ? -19.104 27.392 -9.132 0.50 101.23 70 VAL B CA 1
ATOM 1836 C C . VAL B 2 70 ? -19.787 28.666 -9.566 0.50 101.25 70 VAL B C 1
ATOM 1837 O O . VAL B 2 70 ? -20.588 28.639 -10.522 0.50 101.58 70 VAL B O 1
ATOM 1841 N N . LEU B 2 71 ? -19.463 29.789 -8.900 0.50 101.02 71 LEU B N 1
ATOM 1842 C CA . LEU B 2 71 ? -20.062 31.073 -9.281 0.50 100.54 71 LEU B CA 1
ATOM 1843 C C . LEU B 2 71 ? -19.085 32.005 -10.021 0.50 100.39 71 LEU B C 1
ATOM 1844 O O . LEU B 2 71 ? -17.979 32.303 -9.522 0.50 100.23 71 LEU B O 1
ATOM 1849 N N . ARG B 2 72 ? -19.498 32.430 -11.224 0.50 100.14 72 ARG B N 1
ATOM 1850 C CA . ARG B 2 72 ? -18.852 33.538 -11.939 0.50 99.95 72 ARG B CA 1
ATOM 1851 C C . ARG B 2 72 ? -19.685 34.773 -11.584 0.50 99.89 72 ARG B C 1
ATOM 1852 O O . ARG B 2 72 ? -20.826 34.629 -11.128 0.50 99.69 72 ARG B O 1
ATOM 1860 N N . LEU B 2 73 ? -19.137 35.978 -11.752 0.45 99.89 73 LEU B N 1
ATOM 1861 C CA . LEU B 2 73 ? -19.807 37.154 -11.176 0.45 100.04 73 LEU B CA 1
ATOM 1862 C C . LEU B 2 73 ? -19.955 38.381 -12.074 0.45 100.12 73 LEU B C 1
ATOM 1863 O O . LEU B 2 73 ? -18.990 39.114 -12.304 0.45 100.06 73 LEU B O 1
ATOM 1868 N N . ARG B 2 74 ? -21.175 38.614 -12.557 0.45 100.26 74 ARG B N 1
ATOM 1869 C CA . ARG B 2 74 ? -21.503 39.893 -13.179 0.45 100.36 74 ARG B CA 1
ATOM 1870 C C . ARG B 2 74 ? -21.278 40.966 -12.108 0.45 100.36 74 ARG B C 1
ATOM 1871 O O . ARG B 2 74 ? -21.928 40.968 -11.048 0.45 100.19 74 ARG B O 1
ATOM 1879 N N . GLY B 2 75 ? -20.337 41.868 -12.383 0.25 100.33 75 GLY B N 1
ATOM 1880 C CA . GLY B 2 75 ? -19.848 42.783 -11.361 0.25 100.06 75 GLY B CA 1
ATOM 1881 C C . GLY B 2 75 ? -18.410 42.407 -11.077 0.25 99.91 75 GLY B C 1
ATOM 1882 O O . GLY B 2 75 ? -18.130 41.248 -10.611 0.25 99.81 75 GLY B O 1
ATOM 1883 N N . GLU B 2 79 ? -7.032 40.195 -13.049 1.00 98.72 79 GLU B N 1
ATOM 1884 C CA . GLU B 2 79 ? -6.451 39.248 -13.992 1.00 97.54 79 GLU B CA 1
ATOM 1885 C C . GLU B 2 79 ? -5.399 38.373 -13.318 1.00 95.69 79 GLU B C 1
ATOM 1886 O O . GLU B 2 79 ? -5.393 37.154 -13.485 1.00 95.48 79 GLU B O 1
ATOM 1892 N N . THR B 2 80 ? -4.511 39.004 -12.557 1.00 93.53 80 THR B N 1
ATOM 1893 C CA . THR B 2 80 ? -3.240 38.390 -12.193 1.00 92.05 80 THR B CA 1
ATOM 1894 C C . THR B 2 80 ? -3.009 38.449 -10.687 1.00 90.64 80 THR B C 1
ATOM 1895 O O . THR B 2 80 ? -2.740 39.514 -10.132 1.00 90.58 80 THR B O 1
ATOM 1899 N N . ILE B 2 81 ? -3.117 37.298 -10.031 1.00 88.32 81 ILE B N 1
ATOM 1900 C CA . ILE B 2 81 ? -2.573 37.127 -8.690 1.00 86.62 81 ILE B CA 1
ATOM 1901 C C . ILE B 2 81 ? -1.103 36.723 -8.739 1.00 85.70 81 ILE B C 1
ATOM 1902 O O . ILE B 2 81 ? -0.736 35.762 -9.414 1.00 85.71 81 ILE B O 1
ATOM 1907 N N . LYS B 2 82 ? -0.267 37.464 -8.019 1.00 84.02 82 LYS B N 1
ATOM 1908 C CA . LYS B 2 82 ? 1.167 37.202 -8.000 1.00 82.33 82 LYS B CA 1
ATOM 1909 C C . LYS B 2 82 ? 1.678 37.027 -6.574 1.00 81.16 82 LYS B C 1
ATOM 1910 O O . LYS B 2 82 ? 1.331 37.799 -5.681 1.00 81.89 82 LYS B O 1
ATOM 1916 N N . PHE B 2 83 ? 2.505 36.007 -6.369 1.00 79.56 83 PHE B N 1
ATOM 1917 C CA . PHE B 2 83 ? 3.167 35.804 -5.088 1.00 77.82 83 PHE B CA 1
ATOM 1918 C C . PHE B 2 83 ? 4.620 35.818 -5.347 1.00 77.38 83 PHE B C 1
ATOM 1919 O O . PHE B 2 83 ? 5.076 35.097 -6.212 1.00 77.63 83 PHE B O 1
ATOM 1927 N N . VAL B 2 84 ? 5.358 36.598 -4.574 1.00 77.27 84 VAL B N 1
ATOM 1928 C CA . VAL B 2 84 ? 6.796 36.759 -4.754 1.00 77.02 84 VAL B CA 1
ATOM 1929 C C . VAL B 2 84 ? 7.520 36.695 -3.434 1.00 78.35 84 VAL B C 1
ATOM 1930 O O . VAL B 2 84 ? 7.068 37.257 -2.455 1.00 79.36 84 VAL B O 1
ATOM 1934 N N . ALA B 2 85 ? 8.641 36.004 -3.382 1.00 79.70 85 ALA B N 1
ATOM 1935 C CA . ALA B 2 85 ? 9.549 36.192 -2.266 1.00 81.48 85 ALA B CA 1
ATOM 1936 C C . ALA B 2 85 ? 10.940 36.414 -2.813 1.00 83.08 85 ALA B C 1
ATOM 1937 O O . ALA B 2 85 ? 11.272 35.882 -3.884 1.00 83.33 85 ALA B O 1
ATOM 1939 N N . ASP B 2 86 ? 11.751 37.186 -2.097 1.00 84.43 86 ASP B N 1
ATOM 1940 C CA . ASP B 2 86 ? 12.890 37.868 -2.699 1.00 85.10 86 ASP B CA 1
ATOM 1941 C C . ASP B 2 86 ? 13.744 38.324 -1.520 1.00 84.98 86 ASP B C 1
ATOM 1942 O O . ASP B 2 86 ? 13.248 38.964 -0.593 1.00 84.54 86 ASP B O 1
ATOM 1947 N N . GLY B 2 87 ? 15.030 37.991 -1.563 1.00 85.56 87 GLY B N 1
ATOM 1948 C CA . GLY B 2 87 ? 15.742 37.896 -0.303 1.00 86.35 87 GLY B CA 1
ATOM 1949 C C . GLY B 2 87 ? 17.231 38.134 -0.459 1.00 86.83 87 GLY B C 1
ATOM 1950 O O . GLY B 2 87 ? 17.657 39.209 -0.881 1.00 87.76 87 GLY B O 1
ATOM 1951 N N . ASP B 2 88 ? 18.026 37.126 -0.115 1.00 86.59 88 ASP B N 1
ATOM 1952 C CA . ASP B 2 88 ? 19.471 37.194 -0.295 1.00 86.41 88 ASP B CA 1
ATOM 1953 C C . ASP B 2 88 ? 19.947 36.179 -1.329 1.00 86.27 88 ASP B C 1
ATOM 1954 O O . ASP B 2 88 ? 20.647 36.529 -2.279 1.00 86.67 88 ASP B O 1
ATOM 1959 N N . ILE B 2 89 ? 19.561 34.922 -1.138 1.00 85.35 89 ILE B N 1
ATOM 1960 C CA . ILE B 2 89 ? 19.999 33.855 -2.004 1.00 84.40 89 ILE B CA 1
ATOM 1961 C C . ILE B 2 89 ? 19.412 33.997 -3.399 1.00 84.38 89 ILE B C 1
ATOM 1962 O O . ILE B 2 89 ? 20.026 33.618 -4.391 1.00 84.68 89 ILE B O 1
ATOM 1967 N N . GLY B 2 90 ? 18.245 34.592 -3.487 1.00 83.99 90 GLY B N 1
ATOM 1968 C CA . GLY B 2 90 ? 17.608 34.676 -4.777 1.00 84.04 90 GLY B CA 1
ATOM 1969 C C . GLY B 2 90 ? 16.193 35.133 -4.574 1.00 83.65 90 GLY B C 1
ATOM 1970 O O . GLY B 2 90 ? 15.936 35.909 -3.635 1.00 84.35 90 GLY B O 1
ATOM 1971 N N . SER B 2 91 ? 15.288 34.639 -5.424 1.00 82.40 91 SER B N 1
ATOM 1972 C CA . SER B 2 91 ? 13.955 35.180 -5.521 1.00 81.62 91 SER B CA 1
ATOM 1973 C C . SER B 2 91 ? 12.994 34.172 -6.107 1.00 81.49 91 SER B C 1
ATOM 1974 O O . SER B 2 91 ? 13.382 33.387 -6.954 1.00 81.93 91 SER B O 1
ATOM 1977 N N . GLY B 2 92 ? 11.737 34.199 -5.664 1.00 81.43 92 GLY B N 1
ATOM 1978 C CA . GLY B 2 92 ? 10.715 33.246 -6.130 1.00 81.02 92 GLY B CA 1
ATOM 1979 C C . GLY B 2 92 ? 9.523 33.971 -6.714 1.00 81.15 92 GLY B C 1
ATOM 1980 O O . GLY B 2 92 ? 9.300 35.126 -6.370 1.00 81.67 92 GLY B O 1
ATOM 1981 N N . SER B 2 93 ? 8.774 33.312 -7.605 1.00 80.61 93 SER B N 1
ATOM 1982 C CA . SER B 2 93 ? 7.573 33.892 -8.184 1.00 80.44 93 SER B CA 1
ATOM 1983 C C . SER B 2 93 ? 6.552 32.884 -8.727 1.00 80.46 93 SER B C 1
ATOM 1984 O O . SER B 2 93 ? 6.810 32.114 -9.645 1.00 80.34 93 SER B O 1
ATOM 1987 N N . VAL B 2 94 ? 5.360 32.924 -8.161 1.00 80.34 94 VAL B N 1
ATOM 1988 C CA . VAL B 2 94 ? 4.298 32.074 -8.620 1.00 79.79 94 VAL B CA 1
ATOM 1989 C C . VAL B 2 94 ? 3.201 33.016 -9.085 1.00 80.01 94 VAL B C 1
ATOM 1990 O O . VAL B 2 94 ? 2.823 33.938 -8.398 1.00 80.16 94 VAL B O 1
ATOM 1994 N N . ILE B 2 95 ? 2.703 32.785 -10.276 1.00 80.40 95 ILE B N 1
ATOM 1995 C CA . ILE B 2 95 ? 1.725 33.660 -10.835 1.00 81.17 95 ILE B CA 1
ATOM 1996 C C . ILE B 2 95 ? 0.480 32.839 -11.097 1.00 81.83 95 ILE B C 1
ATOM 1997 O O . ILE B 2 95 ? 0.550 31.825 -11.779 1.00 82.97 95 ILE B O 1
ATOM 2002 N N . ILE B 2 96 ? -0.656 33.255 -10.557 1.00 82.01 96 ILE B N 1
ATOM 2003 C CA . ILE B 2 96 ? -1.867 32.533 -10.833 1.00 82.50 96 ILE B CA 1
ATOM 2004 C C . ILE B 2 96 ? -2.991 33.418 -11.378 1.00 83.49 96 ILE B C 1
ATOM 2005 O O . ILE B 2 96 ? -3.001 34.639 -11.177 1.00 83.88 96 ILE B O 1
ATOM 2010 N N . LYS B 2 97 ? -3.905 32.794 -12.116 1.00 84.45 97 LYS B N 1
ATOM 2011 C CA . LYS B 2 97 ? -4.965 33.498 -12.813 1.00 85.78 97 LYS B CA 1
ATOM 2012 C C . LYS B 2 97 ? -6.281 32.802 -12.515 1.00 86.68 97 LYS B C 1
ATOM 2013 O O . LYS B 2 97 ? -6.315 31.585 -12.393 1.00 86.52 97 LYS B O 1
ATOM 2019 N N . PRO B 2 98 ? -7.374 33.567 -12.408 1.00 87.87 98 PRO B N 1
ATOM 2020 C CA . PRO B 2 98 ? -8.673 32.970 -12.140 1.00 89.33 98 PRO B CA 1
ATOM 2021 C C . PRO B 2 98 ? -9.168 32.095 -13.304 1.00 91.18 98 PRO B C 1
ATOM 2022 O O . PRO B 2 98 ? -9.250 32.577 -14.447 1.00 91.82 98 PRO B O 1
ATOM 2026 N N . PHE B 2 99 ? -9.485 30.832 -13.030 1.00 92.53 99 PHE B N 1
ATOM 2027 C CA . PHE B 2 99 ? -10.066 29.982 -14.049 1.00 94.67 99 PHE B CA 1
ATOM 2028 C C . PHE B 2 99 ? -11.129 29.084 -13.461 1.00 97.16 99 PHE B C 1
ATOM 2029 O O . PHE B 2 99 ? -11.315 29.078 -12.243 1.00 97.89 99 PHE B O 1
ATOM 2037 N N . VAL B 2 100 ? -11.822 28.320 -14.309 1.00 99.86 100 VAL B N 1
ATOM 2038 C CA . VAL B 2 100 ? -12.688 27.239 -13.825 1.00 102.55 100 VAL B CA 1
ATOM 2039 C C . VAL B 2 100 ? -12.278 25.907 -14.427 1.00 104.73 100 VAL B C 1
ATOM 2040 O O . VAL B 2 100 ? -12.217 25.777 -15.652 1.00 105.52 100 VAL B O 1
ATOM 2044 N N . ASP B 2 101 ? -12.016 24.918 -13.574 1.00 107.24 101 ASP B N 1
ATOM 2045 C CA . ASP B 2 101 ? -11.734 23.567 -14.043 1.00 109.87 101 ASP B CA 1
ATOM 2046 C C . ASP B 2 101 ? -13.010 22.836 -14.395 1.00 111.54 101 ASP B C 1
ATOM 2047 O O . ASP B 2 101 ? -14.047 23.078 -13.801 1.00 111.49 101 ASP B O 1
ATOM 2052 N N . MET B 2 102 ? -12.919 21.941 -15.372 1.00 113.98 102 MET B N 1
ATOM 2053 C CA . MET B 2 102 ? -14.071 21.167 -15.817 1.00 116.12 102 MET B CA 1
ATOM 2054 C C . MET B 2 102 ? -14.145 19.792 -15.185 1.00 116.69 102 MET B C 1
ATOM 2055 O O . MET B 2 102 ? -15.169 19.445 -14.587 1.00 116.67 102 MET B O 1
ATOM 2060 N N . GLU B 2 103 ? -13.071 19.009 -15.318 1.00 117.71 103 GLU B N 1
ATOM 2061 C CA . GLU B 2 103 ? -13.060 17.637 -14.787 1.00 118.84 103 GLU B CA 1
ATOM 2062 C C . GLU B 2 103 ? -13.293 17.641 -13.307 1.00 119.08 103 GLU B C 1
ATOM 2063 O O . GLU B 2 103 ? -14.111 16.879 -12.794 1.00 119.12 103 GLU B O 1
ATOM 2069 N N . HIS B 2 104 ? -12.558 18.516 -12.629 1.00 119.50 104 HIS B N 1
ATOM 2070 C CA . HIS B 2 104 ? -12.728 18.697 -11.210 1.00 119.66 104 HIS B CA 1
ATOM 2071 C C . HIS B 2 104 ? -12.550 20.144 -10.804 1.00 119.18 104 HIS B C 1
ATOM 2072 O O . HIS B 2 104 ? -11.477 20.534 -10.357 1.00 119.70 104 HIS B O 1
ATOM 2079 N N . PRO B 2 105 ? -13.595 20.954 -11.002 1.00 118.65 105 PRO B N 1
ATOM 2080 C CA . PRO B 2 105 ? -13.697 22.345 -10.586 1.00 117.79 105 PRO B CA 1
ATOM 2081 C C . PRO B 2 105 ? -13.284 22.718 -9.173 1.00 116.59 105 PRO B C 1
ATOM 2082 O O . PRO B 2 105 ? -12.944 23.886 -8.953 1.00 116.52 105 PRO B O 1
ATOM 2086 N N . GLU B 2 106 ? -13.281 21.773 -8.227 1.00 114.86 106 GLU B N 1
ATOM 2087 C CA . GLU B 2 106 ? -12.836 22.119 -6.863 1.00 113.25 106 GLU B CA 1
ATOM 2088 C C . GLU B 2 106 ? -11.402 22.641 -6.869 1.00 111.40 106 GLU B C 1
ATOM 2089 O O . GLU B 2 106 ? -10.908 23.163 -5.863 1.00 111.54 106 GLU B O 1
ATOM 2095 N N . THR B 2 107 ? -10.751 22.529 -8.018 1.00 108.94 107 THR B N 1
ATOM 2096 C CA . THR B 2 107 ? -9.450 23.105 -8.168 1.00 106.60 107 THR B CA 1
ATOM 2097 C C . THR B 2 107 ? -9.472 24.565 -8.686 1.00 104.88 107 THR B C 1
ATOM 2098 O O . THR B 2 107 ? -8.423 25.216 -8.723 1.00 104.58 107 THR B O 1
ATOM 2102 N N . SER B 2 108 ? -10.652 25.085 -9.026 1.00 102.42 108 SER B N 1
ATOM 2103 C CA . SER B 2 108 ? -10.775 26.427 -9.634 1.00 100.82 108 SER B CA 1
ATOM 2104 C C . SER B 2 108 ? -10.351 27.620 -8.780 1.00 99.23 108 SER B C 1
ATOM 2105 O O . SER B 2 108 ? -10.492 27.612 -7.568 1.00 99.40 108 SER B O 1
ATOM 2108 N N . ILE B 2 109 ? -9.852 28.663 -9.429 1.00 97.00 109 ILE B N 1
ATOM 2109 C CA . ILE B 2 109 ? -9.428 29.853 -8.727 1.00 94.80 109 ILE B CA 1
ATOM 2110 C C . ILE B 2 109 ? -10.470 30.944 -8.925 1.00 93.94 109 ILE B C 1
ATOM 2111 O O . ILE B 2 109 ? -10.684 31.408 -10.038 1.00 94.31 109 ILE B O 1
ATOM 2116 N N . LYS B 2 110 ? -11.139 31.340 -7.854 1.00 92.54 110 LYS B N 1
ATOM 2117 C CA . LYS B 2 110 ? -12.047 32.460 -7.922 1.00 91.42 110 LYS B CA 1
ATOM 2118 C C . LYS B 2 110 ? -11.314 33.704 -7.500 1.00 90.70 110 LYS B C 1
ATOM 2119 O O . LYS B 2 110 ? -10.396 33.634 -6.677 1.00 91.00 110 LYS B O 1
ATOM 2125 N N . LEU B 2 111 ? -11.737 34.837 -8.061 1.00 89.28 111 LEU B N 1
ATOM 2126 C CA . LEU B 2 111 ? -11.204 36.136 -7.731 1.00 88.04 111 LEU B CA 1
ATOM 2127 C C . LEU B 2 111 ? -12.195 37.232 -8.079 1.00 87.91 111 LEU B C 1
ATOM 2128 O O . LEU B 2 111 ? -12.714 37.289 -9.186 1.00 88.38 111 LEU B O 1
ATOM 2133 N N . GLU B 2 112 ? -12.464 38.097 -7.115 1.00 87.55 112 GLU B N 1
ATOM 2134 C CA . GLU B 2 112 ? -13.122 39.360 -7.385 1.00 87.42 112 GLU B CA 1
ATOM 2135 C C . GLU B 2 112 ? -12.150 40.363 -6.880 1.00 86.55 112 GLU B C 1
ATOM 2136 O O . GLU B 2 112 ? -11.643 40.238 -5.767 1.00 86.72 112 GLU B O 1
ATOM 2142 N N . MET B 2 113 ? -11.838 41.318 -7.733 1.00 85.79 113 MET B N 1
ATOM 2143 C CA . MET B 2 113 ? -10.910 42.358 -7.394 1.00 85.36 113 MET B CA 1
ATOM 2144 C C . MET B 2 113 ? -11.642 43.693 -7.405 1.00 85.14 113 MET B C 1
ATOM 2145 O O . MET B 2 113 ? -12.248 44.074 -8.408 1.00 85.64 113 MET B O 1
ATOM 2150 N N . ASP B 2 114 ? -11.606 44.398 -6.283 1.00 84.41 114 ASP B N 1
ATOM 2151 C CA . ASP B 2 114 ? -12.246 45.704 -6.186 1.00 83.45 114 ASP B CA 1
ATOM 2152 C C . ASP B 2 114 ? -11.215 46.801 -6.430 1.00 82.37 114 ASP B C 1
ATOM 2153 O O . ASP B 2 114 ? -11.498 47.828 -7.022 1.00 82.29 114 ASP B O 1
ATOM 2158 N N . GLN B 2 115 ? -10.020 46.588 -5.913 1.00 81.11 115 GLN B N 1
ATOM 2159 C CA . GLN B 2 115 ? -8.881 47.401 -6.249 1.00 79.92 115 GLN B CA 1
ATOM 2160 C C . GLN B 2 115 ? -7.699 46.429 -6.349 1.00 78.49 115 GLN B C 1
ATOM 2161 O O . GLN B 2 115 ? -7.741 45.370 -5.735 1.00 77.94 115 GLN B O 1
ATOM 2167 N N . PRO B 2 116 ? -6.682 46.753 -7.187 1.00 77.17 116 PRO B N 1
ATOM 2168 C CA . PRO B 2 116 ? -5.399 46.094 -7.094 1.00 75.85 116 PRO B CA 1
ATOM 2169 C C . PRO B 2 116 ? -4.812 46.211 -5.684 1.00 74.62 116 PRO B C 1
ATOM 2170 O O . PRO B 2 116 ? -4.927 47.241 -5.037 1.00 73.97 116 PRO B O 1
ATOM 2174 N N . VAL B 2 117 ? -4.154 45.154 -5.254 1.00 73.63 117 VAL B N 1
ATOM 2175 C CA . VAL B 2 117 ? -3.548 45.084 -3.948 1.00 72.85 117 VAL B CA 1
ATOM 2176 C C . VAL B 2 117 ? -2.094 44.681 -4.065 1.00 72.82 117 VAL B C 1
ATOM 2177 O O . VAL B 2 117 ? -1.747 43.857 -4.912 1.00 73.69 117 VAL B O 1
ATOM 2181 N N . ASP B 2 118 ? -1.258 45.219 -3.189 1.00 71.83 118 ASP B N 1
ATOM 2182 C CA . ASP B 2 118 ? 0.161 44.960 -3.233 1.00 71.42 118 ASP B CA 1
ATOM 2183 C C . ASP B 2 118 ? 0.620 44.976 -1.797 1.00 71.01 118 ASP B C 1
ATOM 2184 O O . ASP B 2 118 ? 0.922 46.052 -1.265 1.00 71.40 118 ASP B O 1
ATOM 2189 N N . LEU B 2 119 ? 0.668 43.792 -1.167 1.00 69.87 119 LEU B N 1
ATOM 2190 C CA . LEU B 2 119 ? 1.004 43.673 0.261 1.00 68.77 119 LEU B CA 1
ATOM 2191 C C . LEU B 2 119 ? 2.033 42.626 0.630 1.00 68.29 119 LEU B C 1
ATOM 2192 O O . LEU B 2 119 ? 2.190 41.642 -0.056 1.00 69.14 119 LEU B O 1
ATOM 2197 N N . THR B 2 120 ? 2.708 42.818 1.751 1.00 67.67 120 THR B N 1
ATOM 2198 C CA . THR B 2 120 ? 3.747 41.889 2.173 1.00 66.94 120 THR B CA 1
ATOM 2199 C C . THR B 2 120 ? 3.503 41.336 3.558 1.00 66.47 120 THR B C 1
ATOM 2200 O O . THR B 2 120 ? 3.094 42.037 4.461 1.00 66.97 120 THR B O 1
ATOM 2204 N N . PHE B 2 121 ? 3.795 40.072 3.730 1.00 66.05 121 PHE B N 1
ATOM 2205 C CA . PHE B 2 121 ? 3.509 39.429 4.969 1.00 65.95 121 PHE B CA 1
ATOM 2206 C C . PHE B 2 121 ? 4.677 38.554 5.382 1.00 66.37 121 PHE B C 1
ATOM 2207 O O . PHE B 2 121 ? 5.349 37.945 4.536 1.00 66.17 121 PHE B O 1
ATOM 2215 N N . GLY B 2 122 ? 4.902 38.495 6.693 1.00 66.70 122 GLY B N 1
ATOM 2216 C CA . GLY B 2 122 ? 5.909 37.631 7.306 1.00 66.24 122 GLY B CA 1
ATOM 2217 C C . GLY B 2 122 ? 5.573 36.204 6.976 1.00 66.85 122 GLY B C 1
ATOM 2218 O O . GLY B 2 122 ? 4.400 35.807 6.993 1.00 66.92 122 GLY B O 1
ATOM 2219 N N . ALA B 2 123 ? 6.612 35.423 6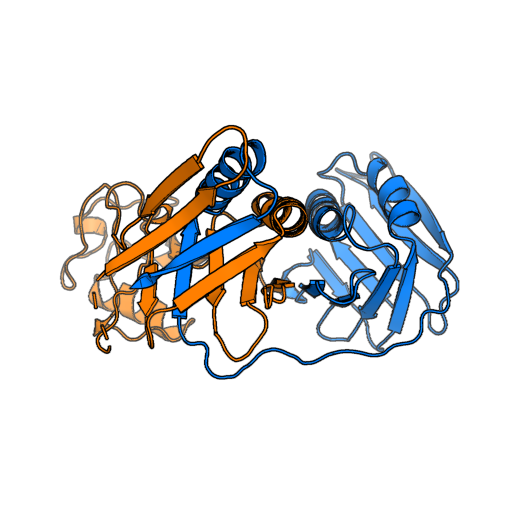.667 1.00 67.56 123 ALA B N 1
ATOM 2220 C CA . ALA B 2 123 ? 6.438 34.051 6.174 1.00 67.28 123 ALA B CA 1
ATOM 2221 C C . ALA B 2 123 ? 6.200 33.065 7.333 1.00 67.52 123 ALA B C 1
ATOM 2222 O O . ALA B 2 123 ? 5.425 32.102 7.234 1.00 66.87 123 ALA B O 1
ATOM 2224 N N . LYS B 2 124 ? 6.816 33.361 8.461 1.00 68.16 124 LYS B N 1
ATOM 2225 C CA . LYS B 2 124 ? 6.592 32.543 9.623 1.00 69.57 124 LYS B CA 1
ATOM 2226 C C . LYS B 2 124 ? 5.113 32.524 9.971 1.00 69.12 124 LYS B C 1
ATOM 2227 O O . LYS B 2 124 ? 4.578 31.531 10.469 1.00 68.90 124 LYS B O 1
ATOM 2233 N N . TYR B 2 125 ? 4.452 33.625 9.668 1.00 69.22 125 TYR B N 1
ATOM 2234 C CA . TYR B 2 125 ? 3.043 33.736 9.952 1.00 69.64 125 TYR B CA 1
ATOM 2235 C C . TYR B 2 125 ? 2.235 32.929 8.965 1.00 69.21 125 TYR B C 1
ATOM 2236 O O . TYR B 2 125 ? 1.241 32.275 9.326 1.00 69.04 125 TYR B O 1
ATOM 2245 N N . LEU B 2 126 ? 2.691 32.937 7.724 1.00 68.43 126 LEU B N 1
ATOM 2246 C CA . LEU B 2 126 ? 1.941 32.273 6.699 1.00 67.50 126 LEU B CA 1
ATOM 2247 C C . LEU B 2 126 ? 2.100 30.807 6.872 1.00 67.55 126 LEU B C 1
ATOM 2248 O O . LEU B 2 126 ? 1.233 30.050 6.514 1.00 66.99 126 LEU B O 1
ATOM 2253 N N . LEU B 2 127 ? 3.227 30.425 7.463 1.00 68.89 127 LEU B N 1
ATOM 2254 C CA . LEU B 2 127 ? 3.575 29.021 7.647 1.00 69.72 127 LEU B CA 1
ATOM 2255 C C . LEU B 2 127 ? 2.690 28.426 8.694 1.00 70.54 127 LEU B C 1
ATOM 2256 O O . LEU B 2 127 ? 2.158 27.322 8.497 1.00 71.25 127 LEU B O 1
ATOM 2261 N N . ASP B 2 128 ? 2.512 29.155 9.792 1.00 70.64 128 ASP B N 1
ATOM 2262 C CA . ASP B 2 128 ? 1.463 28.816 10.739 1.00 71.38 128 ASP B CA 1
ATOM 2263 C C . ASP B 2 128 ? 0.071 28.690 10.069 1.00 70.65 128 ASP B C 1
ATOM 2264 O O . ASP B 2 128 ? -0.669 27.768 10.330 1.00 70.51 128 ASP B O 1
ATOM 2269 N N . ILE B 2 129 ? -0.248 29.595 9.164 1.00 70.19 129 ILE B N 1
ATOM 2270 C CA . ILE B 2 129 ? -1.592 29.740 8.688 1.00 69.59 129 ILE B CA 1
ATOM 2271 C C . ILE B 2 129 ? -1.975 28.572 7.819 1.00 70.04 129 ILE B C 1
ATOM 2272 O O . ILE B 2 129 ? -3.025 27.997 7.997 1.00 69.83 129 ILE B O 1
ATOM 2277 N N . ILE B 2 130 ? -1.117 28.201 6.884 1.00 71.20 130 ILE B N 1
ATOM 2278 C CA . ILE B 2 130 ? -1.421 27.087 5.949 1.00 71.89 130 ILE B CA 1
ATOM 2279 C C . ILE B 2 130 ? -1.753 25.728 6.596 1.00 72.44 130 ILE B C 1
ATOM 2280 O O . ILE B 2 130 ? -2.251 24.826 5.909 1.00 72.91 130 ILE B O 1
ATOM 2285 N N . LYS B 2 131 ? -1.455 25.581 7.884 1.00 72.70 131 LYS B N 1
ATOM 2286 C CA . LYS B 2 131 ? -1.829 24.401 8.628 1.00 73.52 131 LYS B CA 1
ATOM 2287 C C . LYS B 2 131 ? -3.333 24.117 8.512 1.00 74.29 131 LYS B C 1
ATOM 2288 O O . LYS B 2 131 ? -3.759 22.955 8.382 1.00 75.09 131 LYS B O 1
ATOM 2294 N N . GLY B 2 132 ? -4.137 25.170 8.501 1.00 74.52 132 GLY B N 1
ATOM 2295 C CA . GLY B 2 132 ? -5.561 25.025 8.242 1.00 74.99 132 GLY B CA 1
ATOM 2296 C C . GLY B 2 132 ? -5.960 24.299 6.960 1.00 75.60 132 GLY B C 1
ATOM 2297 O O . GLY B 2 132 ? -7.153 24.093 6.731 1.00 76.31 132 GLY B O 1
ATOM 2298 N N . SER B 2 133 ? -4.995 23.910 6.122 1.00 75.66 133 SER B N 1
ATOM 2299 C CA . SER B 2 133 ? -5.276 23.069 4.953 1.00 76.48 133 SER B CA 1
ATOM 2300 C C . SER B 2 133 ? -6.011 21.785 5.340 1.00 76.33 133 SER B C 1
ATOM 2301 O O . SER B 2 133 ? -6.848 21.254 4.598 1.00 76.00 133 SER B O 1
ATOM 2304 N N . SER B 2 134 ? -5.679 21.307 6.528 1.00 75.87 134 SER B N 1
ATOM 2305 C CA . SER B 2 134 ? -6.082 20.023 6.959 1.00 75.81 134 SER B CA 1
ATOM 2306 C C . SER B 2 134 ? -7.477 20.090 7.476 1.00 75.86 134 SER B C 1
ATOM 2307 O O . SER B 2 134 ? -7.926 19.166 8.151 1.00 77.78 134 SER B O 1
ATOM 2310 N N . LEU B 2 135 ? -8.169 21.191 7.233 1.00 75.00 135 LEU B N 1
ATOM 2311 C CA . LEU B 2 135 ? -9.555 21.284 7.667 1.00 73.36 135 LEU B CA 1
ATOM 2312 C C . LEU B 2 135 ? -10.455 21.517 6.477 1.00 73.08 135 LEU B C 1
ATOM 2313 O O . LEU B 2 135 ? -11.631 21.199 6.547 1.00 73.66 135 LEU B O 1
ATOM 2318 N N . SER B 2 136 ? -9.913 22.058 5.391 1.00 71.69 136 SER B N 1
ATOM 2319 C CA . SER B 2 136 ? -10.732 22.362 4.250 1.00 71.53 136 SER B CA 1
ATOM 2320 C C . SER B 2 136 ? -9.971 22.241 2.910 1.00 72.22 136 SER B C 1
ATOM 2321 O O . SER B 2 136 ? -8.781 22.557 2.835 1.00 71.72 136 SER B O 1
ATOM 2324 N N . ASP B 2 137 ? -10.667 21.763 1.873 1.00 73.02 137 ASP B N 1
ATOM 2325 C CA . ASP B 2 137 ? -10.095 21.623 0.548 1.00 74.61 137 ASP B CA 1
ATOM 2326 C C . ASP B 2 137 ? -9.652 22.985 0.126 1.00 74.18 137 ASP B C 1
ATOM 2327 O O . ASP B 2 137 ? -8.575 23.157 -0.465 1.00 74.47 137 ASP B O 1
ATOM 2332 N N . ARG B 2 138 ? -10.494 23.968 0.413 1.00 73.27 138 ARG B N 1
ATOM 2333 C CA . ARG B 2 138 ? -10.239 25.283 -0.133 1.00 72.65 138 ARG B CA 1
ATOM 2334 C C . ARG B 2 138 ? -10.021 26.351 0.925 1.00 71.27 138 ARG B C 1
ATOM 2335 O O . ARG B 2 138 ? -10.305 26.122 2.086 1.00 71.10 138 ARG B O 1
ATOM 2343 N N . VAL B 2 139 ? -9.444 27.478 0.520 1.00 69.83 139 VAL B N 1
ATOM 2344 C CA . VAL B 2 139 ? -9.222 28.589 1.427 1.00 68.69 139 VAL B CA 1
ATOM 2345 C C . VAL B 2 139 ? -9.627 29.869 0.782 1.00 68.40 139 VAL B C 1
ATOM 2346 O O . VAL B 2 139 ? -9.338 30.078 -0.414 1.00 68.45 139 VAL B O 1
ATOM 2350 N N . GLY B 2 140 ? -10.290 30.715 1.570 1.00 67.39 140 GLY B N 1
ATOM 2351 C CA . GLY B 2 140 ? -10.715 32.037 1.116 1.00 66.44 140 GLY B CA 1
ATOM 2352 C C . GLY B 2 140 ? -9.689 32.995 1.671 1.00 65.84 140 GLY B C 1
ATOM 2353 O O . GLY B 2 140 ? -9.111 32.724 2.720 1.00 66.42 140 GLY B O 1
ATOM 2354 N N . ILE B 2 141 ? -9.450 34.098 0.972 1.00 64.76 141 ILE B N 1
ATOM 2355 C CA . ILE B 2 141 ? -8.366 35.008 1.298 1.00 63.69 141 ILE B CA 1
ATOM 2356 C C . ILE B 2 141 ? -8.866 36.367 0.955 1.00 64.30 141 ILE B C 1
ATOM 2357 O O . ILE B 2 141 ? -9.379 36.592 -0.166 1.00 65.76 141 ILE B O 1
ATOM 2362 N N . ARG B 2 142 ? -8.739 37.285 1.900 1.00 63.82 142 ARG B N 1
ATOM 2363 C CA . ARG B 2 142 ? -9.257 38.623 1.701 1.00 63.23 142 ARG B CA 1
ATOM 2364 C C . ARG B 2 142 ? -8.217 39.656 2.040 1.00 63.39 142 ARG B C 1
ATOM 2365 O O . ARG B 2 142 ? -7.709 39.673 3.131 1.00 63.10 142 ARG B O 1
ATOM 2373 N N . LEU B 2 143 ? -7.911 40.532 1.098 1.00 64.04 143 LEU B N 1
ATOM 2374 C CA . LEU B 2 143 ? -6.807 41.445 1.254 1.00 64.38 143 LEU B CA 1
ATOM 2375 C C . LEU B 2 143 ? -7.288 42.860 1.144 1.00 65.26 143 LEU B C 1
ATOM 2376 O O . LEU B 2 143 ? -8.270 43.132 0.446 1.00 65.64 143 LEU B O 1
ATOM 2381 N N . SER B 2 144 ? -6.579 43.759 1.815 1.00 65.86 144 SER B N 1
ATOM 2382 C CA . SER B 2 144 ? -6.961 45.129 1.865 1.00 67.27 144 SER B CA 1
ATOM 2383 C C . SER B 2 144 ? -5.798 45.961 2.331 1.00 68.22 144 SER B C 1
ATOM 2384 O O . SER B 2 144 ? -4.981 45.511 3.146 1.00 69.68 144 SER B O 1
ATOM 2387 N N . SER B 2 145 ? -5.723 47.195 1.868 1.00 68.92 145 SER B N 1
ATOM 2388 C CA . SER B 2 145 ? -4.656 48.070 2.321 1.00 69.84 145 SER B CA 1
ATOM 2389 C C . SER B 2 145 ? -5.080 48.683 3.632 1.00 70.86 145 SER B C 1
ATOM 2390 O O . SER B 2 145 ? -4.251 49.178 4.397 1.00 72.08 145 SER B O 1
ATOM 2393 N N . GLU B 2 146 ? -6.375 48.671 3.900 1.00 70.94 146 GLU B N 1
ATOM 2394 C CA . GLU B 2 146 ? -6.844 49.374 5.066 1.00 71.30 146 GLU B CA 1
ATOM 2395 C C . GLU B 2 146 ? -7.022 48.505 6.304 1.00 70.84 146 GLU B C 1
ATOM 2396 O O . GLU B 2 146 ? -7.491 49.018 7.329 1.00 71.99 146 GLU B O 1
ATOM 2402 N N . ALA B 2 147 ? -6.655 47.213 6.234 1.00 68.95 147 ALA B N 1
ATOM 2403 C CA . ALA B 2 147 ? -6.943 46.268 7.327 1.00 66.70 147 ALA B CA 1
ATOM 2404 C C . ALA B 2 147 ? -6.229 44.930 7.179 1.00 65.49 147 ALA B C 1
ATOM 2405 O O . ALA B 2 147 ? -5.869 44.550 6.054 1.00 66.48 147 ALA B O 1
ATOM 2407 N N . PRO B 2 148 ? -6.037 44.199 8.298 1.00 63.12 148 PRO B N 1
ATOM 2408 C CA . PRO B 2 148 ? -5.501 42.856 8.282 1.00 61.94 148 PRO B CA 1
ATOM 2409 C C . PRO B 2 148 ? -6.226 41.956 7.323 1.00 61.05 148 PRO B C 1
ATOM 2410 O O . PRO B 2 148 ? -7.454 41.926 7.285 1.00 61.07 148 PRO B O 1
ATOM 2414 N N . ALA B 2 149 ? -5.425 41.206 6.588 1.00 59.87 149 ALA B N 1
ATOM 2415 C CA . ALA B 2 149 ? -5.838 40.270 5.607 1.00 57.86 149 ALA B CA 1
ATOM 2416 C C . ALA B 2 149 ? -6.492 39.105 6.293 1.00 57.07 149 ALA B C 1
ATOM 2417 O O . ALA B 2 149 ? -5.962 38.598 7.279 1.00 57.83 149 ALA B O 1
ATOM 2419 N N . LEU B 2 150 ? -7.619 38.655 5.768 1.00 56.28 150 LEU B N 1
ATOM 2420 C CA . LEU B 2 150 ? -8.285 37.447 6.266 1.00 56.70 150 LEU B CA 1
ATOM 2421 C C . LEU B 2 150 ? -7.975 36.138 5.477 1.00 57.52 150 LEU B C 1
ATOM 2422 O O . LEU B 2 150 ? -8.050 36.090 4.230 1.00 57.76 150 LEU B O 1
ATOM 2427 N N . PHE B 2 151 ? -7.672 35.066 6.205 1.00 57.96 151 PHE B N 1
ATOM 2428 C CA . PHE B 2 151 ? -7.533 33.755 5.585 1.00 58.79 151 PHE B CA 1
ATOM 2429 C C . PHE B 2 151 ? -8.518 32.836 6.220 1.00 58.91 151 PHE B C 1
ATOM 2430 O O . PHE B 2 151 ? -8.639 32.853 7.405 1.00 59.67 151 PHE B O 1
ATOM 2438 N N . GLN B 2 152 ? -9.218 32.015 5.467 1.00 59.87 152 GLN B N 1
ATOM 2439 C CA . GLN B 2 152 ? -10.330 31.305 6.069 1.00 61.34 152 GLN B CA 1
ATOM 2440 C C . GLN B 2 152 ? -10.671 29.968 5.461 1.00 62.12 152 GLN B C 1
ATOM 2441 O O . GLN B 2 152 ? -11.032 29.871 4.268 1.00 63.21 152 GLN B O 1
ATOM 2447 N N . PHE B 2 153 ? -10.632 28.961 6.322 1.00 62.01 153 PHE B N 1
ATOM 2448 C CA . PHE B 2 153 ? -11.019 27.619 6.002 1.00 62.24 153 PHE B CA 1
ATOM 2449 C C . PHE B 2 153 ? -12.392 27.402 6.605 1.00 63.51 153 PHE B C 1
ATOM 2450 O O . PHE B 2 153 ? -12.620 27.767 7.769 1.00 63.68 153 PHE B O 1
ATOM 2458 N N . ASP B 2 154 ? -13.324 26.866 5.812 1.00 64.75 154 ASP B N 1
ATOM 2459 C CA . ASP B 2 154 ? -14.644 26.562 6.327 1.00 66.63 154 ASP B CA 1
ATOM 2460 C C . ASP B 2 154 ? -14.766 25.138 6.763 1.00 67.78 154 ASP B C 1
ATOM 2461 O O . ASP B 2 154 ? -14.251 24.231 6.117 1.00 68.80 154 ASP B O 1
ATOM 2466 N N . LEU B 2 155 ? -15.469 24.957 7.872 1.00 68.87 155 LEU B N 1
ATOM 2467 C CA . LEU B 2 155 ? -15.836 23.654 8.366 1.00 69.40 155 LEU B CA 1
ATOM 2468 C C . LEU B 2 155 ? -17.294 23.418 8.013 1.00 70.47 155 LEU B C 1
ATOM 2469 O O . LEU B 2 155 ? -18.071 24.380 7.900 1.00 70.12 155 LEU B O 1
ATOM 2474 N N . LYS B 2 156 ? -17.656 22.135 7.863 1.00 71.38 156 LYS B N 1
ATOM 2475 C CA . LYS B 2 156 ? -19.043 21.682 7.988 1.00 72.03 156 LYS B CA 1
ATOM 2476 C C . LYS B 2 156 ? -19.585 22.484 9.175 1.00 71.40 156 LYS B C 1
ATOM 2477 O O . LYS B 2 156 ? -19.116 22.332 10.321 1.00 71.43 156 LYS B O 1
ATOM 2483 N 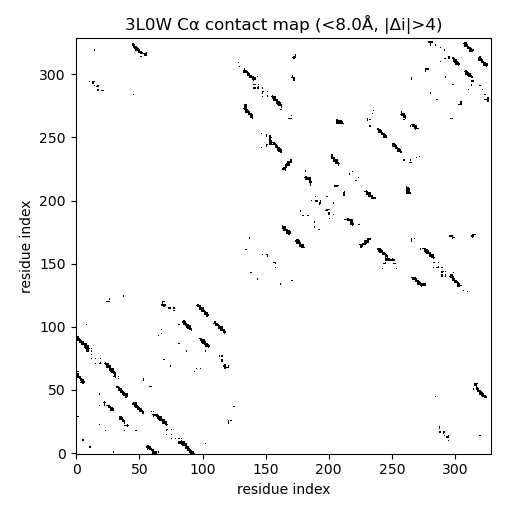N . SER B 2 157 ? -20.524 23.379 8.863 1.00 70.14 157 SER B N 1
ATOM 2484 C CA . SER B 2 157 ? -21.032 24.348 9.820 1.00 69.07 157 SER B CA 1
ATOM 2485 C C . SER B 2 157 ? -20.065 25.062 10.765 1.00 66.93 157 SER B C 1
ATOM 2486 O O . SER B 2 157 ? -20.020 24.764 11.945 1.00 66.39 157 SER B O 1
ATOM 2489 N N . GLY B 2 158 ? -19.332 26.028 10.247 1.00 65.04 158 GLY B N 1
ATOM 2490 C CA . GLY B 2 158 ? -18.467 26.835 11.086 1.00 62.95 158 GLY B CA 1
ATOM 2491 C C . GLY B 2 158 ? -17.213 27.185 10.341 1.00 61.11 158 GLY B C 1
ATOM 2492 O O . GLY B 2 158 ? -17.194 27.167 9.142 1.00 60.92 158 GLY B O 1
ATOM 2493 N N . PHE B 2 159 ? -16.142 27.492 11.036 1.00 59.94 159 PHE B N 1
ATOM 2494 C CA . PHE B 2 159 ? -14.986 27.960 10.306 1.00 59.39 159 PHE B CA 1
ATOM 2495 C C . PHE B 2 159 ? -13.836 28.224 11.238 1.00 57.93 159 PHE B C 1
ATOM 2496 O O . PHE B 2 159 ? -14.028 28.287 12.456 1.00 57.66 159 PHE B O 1
ATOM 2504 N N . LEU B 2 160 ? -12.670 28.423 10.636 1.00 56.06 160 LEU B N 1
ATOM 2505 C CA . LEU B 2 160 ? -11.452 28.772 11.337 1.00 55.56 160 LEU B CA 1
ATOM 2506 C C . LEU B 2 160 ? -10.836 29.969 10.619 1.00 55.04 160 LEU B C 1
ATOM 2507 O O . LEU B 2 160 ? -10.545 29.901 9.434 1.00 55.93 160 LEU B O 1
ATOM 2512 N N . GLN B 2 161 ? -10.595 31.059 11.322 1.00 54.38 161 GLN B N 1
ATOM 2513 C CA . GLN B 2 161 ? -10.093 32.268 10.658 1.00 53.75 161 GLN B CA 1
ATOM 2514 C C . GLN B 2 161 ? -8.757 32.799 11.139 1.00 53.79 161 GLN B C 1
ATOM 2515 O O . GLN B 2 161 ? -8.480 32.840 12.351 1.00 54.33 161 GLN B O 1
ATOM 2521 N N . PHE B 2 162 ? -7.951 33.265 10.196 1.00 53.70 162 PHE B N 1
ATOM 2522 C CA . PHE B 2 162 ? -6.693 33.920 10.544 1.00 54.18 162 PHE B CA 1
ATOM 2523 C C . PHE B 2 162 ? -6.603 35.321 10.029 1.00 53.79 162 PHE B C 1
ATOM 2524 O O . PHE B 2 162 ? -6.485 35.521 8.833 1.00 54.44 162 PHE B O 1
ATOM 2532 N N . PHE B 2 163 ? -6.639 36.300 10.915 1.00 53.54 163 PHE B N 1
ATOM 2533 C CA . PHE B 2 163 ? -6.361 37.673 10.485 1.00 52.87 163 PHE B CA 1
ATOM 2534 C C . PHE B 2 163 ? -4.860 37.927 10.685 1.00 54.17 163 PHE B C 1
ATOM 2535 O O . PHE B 2 163 ? -4.304 37.672 11.771 1.00 52.54 163 PHE B O 1
ATOM 2543 N N . LEU B 2 164 ? -4.209 38.428 9.640 1.00 56.24 164 LEU B N 1
ATOM 2544 C CA . LEU B 2 164 ? -2.781 38.719 9.696 1.00 58.79 164 LEU B CA 1
ATOM 2545 C C . LEU B 2 164 ? -2.478 40.101 9.127 1.00 60.81 164 LEU B C 1
ATOM 2546 O O . LEU B 2 164 ? -2.753 40.377 7.959 1.00 61.05 164 LEU B O 1
ATOM 2551 N N . ALA B 2 165 ? -1.910 40.967 9.961 1.00 63.12 165 ALA B N 1
ATOM 2552 C CA . ALA B 2 165 ? -1.529 42.307 9.531 1.00 66.10 165 ALA B CA 1
ATOM 2553 C C . ALA B 2 165 ? -0.327 42.264 8.593 1.00 68.93 165 ALA B C 1
ATOM 2554 O O . ALA B 2 165 ? 0.683 41.626 8.891 1.00 69.26 165 ALA B O 1
ATOM 2556 N N . PRO B 2 166 ? -0.443 42.947 7.459 1.00 72.35 166 PRO B N 1
ATOM 2557 C CA . PRO B 2 166 ? 0.710 43.196 6.588 1.00 74.51 166 PRO B CA 1
ATOM 2558 C C . PRO B 2 166 ? 1.801 44.002 7.284 1.00 77.49 166 PRO B C 1
ATOM 25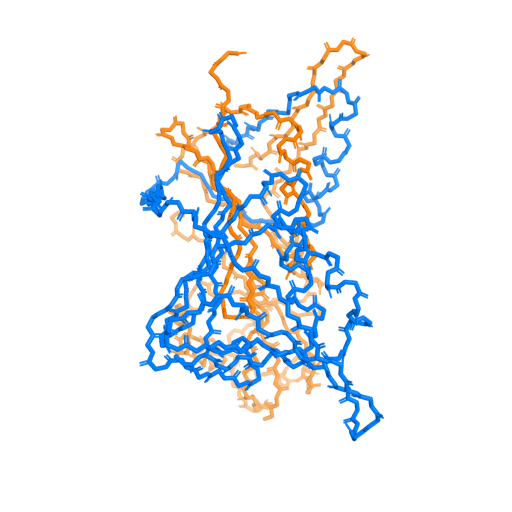59 O O . PRO B 2 166 ? 1.530 44.676 8.279 1.00 78.55 166 PRO B O 1
ATOM 2563 N N . LYS B 2 167 ? 3.021 43.930 6.763 1.00 80.73 167 LYS B N 1
ATOM 2564 C CA . LYS B 2 167 ? 4.085 44.775 7.216 1.00 84.06 167 LYS B CA 1
ATOM 2565 C C . LYS B 2 167 ? 3.971 46.158 6.610 1.00 86.39 167 LYS B C 1
ATOM 2566 O O . LYS B 2 167 ? 3.435 46.297 5.513 1.00 86.64 167 LYS B O 1
ATOM 2572 N N . PHE B 2 168 ? 4.477 47.172 7.315 1.00 89.83 168 PHE B N 1
ATOM 2573 C CA . PHE B 2 168 ? 4.492 48.566 6.807 1.00 92.99 168 PHE B CA 1
ATOM 2574 C C . PHE B 2 168 ? 5.692 48.811 5.882 1.00 95.12 168 PHE B C 1
ATOM 2575 O O . PHE B 2 168 ? 5.526 49.314 4.766 1.00 95.21 168 PHE B O 1
ATOM 2583 N N . ASN B 2 169 ? 6.893 48.521 6.408 1.00 98.35 169 ASN B N 1
ATOM 2584 C CA . ASN B 2 169 ? 8.196 48.451 5.674 1.00 101.35 169 ASN B CA 1
ATOM 2585 C C . ASN B 2 169 ? 8.998 47.255 6.205 1.00 103.59 169 ASN B C 1
ATOM 2586 O O . ASN B 2 169 ? 9.727 46.592 5.448 1.00 104.63 169 ASN B O 1
#

Sequence (329 aa):
MLEAKFEEASLFKRIIDGFKDCVQLVNFQCKEDGIIAQAVDDSRVLLVSLEIGVEAFQEYRCDHPVTLGMDLTSLSKILRCGNNTDTLTLIADNTPDSIILLFEDTKKDRIAEYSLKLMDIDADFLKIEELQYDSTLSLPSSEFSKIVRDLSQLSDSINIMITMQIFVKTLTGKTITLEVESSDTIDNVKSKIQDKEGIPPDQQRLIFAGKQLEDGRTLSDYNIQKESTLHLVLRLRGETIKFVADGDIGSGSVIIKPFVDMEHPETSIKLEMDQPVDLTFGAKYLLDIIKGSSLSDRVGIRLSSEAPALFQFDLKSGFLQFFLAPKFN

Radius of gyration: 21.75 Å; Cα contacts (8 Å, |Δi|>4): 782; chains: 2; bounding box: 56×51×58 Å

CATH classification: 3.10.150.10

GO terms:
  GO:0005634 nucleus (C, IDA)
  GO:0005657 replication fork (C, IDA)
  GO:0030337 DNA polymerase processivity factor activity (F, IDA)
  GO:0051054 positive regulation of DNA metabolic process (P, IDA)
  GO:0006272 leading strand elongation (P, IDA)
  GO:0006273 lagging strand elongation (P, IDA)
  GO:0035753 maintenance of DNA trinucleotide repeats (P, IGI)
  GO:0030466 silent mating-type cassette heterochromatin formation (P, IGI)
  GO:0034087 establishment of mitotic sister chromatid cohesion (P, IGI)
  GO:0006298 mismatch repair (P, IGI)
  GO:0006301 DNA damage tolerance (P, IGI)
  GO:0070987 error-free translesion synthesis (P, IGI)
  GO:0007064 mitotic sister chromatid cohesion (P, IGI)
  GO:0000278 mitotic cell cycle (P, IGI)
  GO:0000710 meiotic mismatch repair (P, IGI)
  GO:0035753 maintenance of DNA trinucleotide repeats (P, IMP)
  GO:0043570 maintenance of DNA repeat elements (P, IMP)
  GO:0030466 silent mating-type cassette heterochromatin formation (P, IMP)
  GO:0031509 subtelomeric heterochromatin formation (P, IMP)
  GO:0006289 nucleotide-excision repair (P, IMP)

Solvent-accessible surface area: 16566 Å² total; per-residue (Å²): 77,0,74,0,50,2,103,65,1,15,53,4,53,93,0,3,53,2,0,43,81,23,14,96,66,2,12,2,62,1,65,102,95,1,1,33,0,19,7,50,15,148,62,165,50,2,9,0,16,1,75,2,15,63,138,19,12,98,110,29,100,5,75,121,81,15,66,2,4,5,28,1,69,44,2,7,129,27,4,162,43,1,94,50,96,7,21,0,8,4,41,2,85,121,125,32,115,30,1,47,0,50,0,56,39,116,133,174,86,86,114,14,114,63,60,10,126,28,52,135,58,128,78,106,74,45,191,54,88,75,184,132,12,24,1,32,1,13,0,16,4,69,63,2,11,104,7,2,109,48,4,30,145,38,12,127,38,2,22,4,58,0,81,80,76,2,53,0,61,24,4,64,21,100,36,11,66,10,133,0,104,50,92,21,57,0,80,55,0,16,30,68,1,57,126,126,72,59,24,62,57,124,51,0,31,2,0,52,57,21,131,97,10,119,69,44,104,37,0,65,69,44,125,7,116,130,97,28,32,2,6,3,3,49,116,89,236,102,130,39,0,69,3,27,1,95,41,142,149,34,75,13,69,45,95,20,109,52,98,45,42,69,130,90,0,12,50,1,6,45,32,53,76,92,115,84,9,102,22,40,0,6,4,106,37,2,64,13,0,12,87,1,31,63,29,11,90,3,2,24,1,88,0,4,74,145,11,41,0,2,0,39,0,44,17,173,47,19,44,0,12,0,10,2,36,28,97,205,183

Secondary structure (DSSP, 8-state):
-EEEE-S-HHHHHHHHHHHTTT-SEEEEEEETTEEEEEEE-TTSSEEEEEEEEGGGSSEEE-SS-EE--EEHHHHHHHHHTTTTTS--EEEE-SS-SEEEEEEE-SSSS-EEEEEEE-------------S--SEEEEEEHHHHHHHHHHHTTT-SEEEEEE-/-EEEEEETTS-EEEEE--TT-BHHHHHHHHHHHH---TTTEEEEETTEEPPTTSBGGGGT--TT-EEEEEE------EEEEEE-SS-EEEEEE--B--SS-GGG-BEEEESS-EEEEEEHHHHHHHGGGGGG-SEEEEEE-SSSPEEEEEEETTEEEEEEEPPP--

Foldseek 3Di:
DWKFKAQWLQVVLVVLVVCPPFFFKWKWKQDQQGIKIWTAGDVRPDIDIDTDGCVRTPHIGDHDIDIFMAGSVVVSVVSVVGPIRWMWMWDADDHGQWIKIWTDHDPVPDIDIDIGGGDDDDDDDDDPDDPDDPDDDDDPPVVVVVVVVVVVVPDPDDDDDDD/DWAWEAELQQDIDGQDDDQQDFQQRVLVSCCVPPNDDSVFWWKAEPQDTDDRGDGNVNVVDDHPGYIYTDGDDDQFKDKDKDADPVGIDIDIDTADAGHHDRNVGDDDDDPDDDDFAFDVVLVVVVCVCCVAGVDWDWADDPVAFIKIWHDHPPGTDIDTGDTDPD

Nearest PDB structures (foldseek):
  3l10-assembly1_B  TM=9.629E-01  e=1.186E-28  Saccharomyces cerevisiae
  3l0x-assembly1_B  TM=1.002E+00  e=1.385E-14  Saccharomyces cerevisiae
  3pge-assembly1_A  TM=5.500E-01  e=1.231E-19  Saccharomyces cerevisiae
  5n2w-assembly1_A  TM=7.841E-01  e=6.370E-06  Homo sapiens
  6j62-assembly1_A  TM=5.796E-01  e=6.989E-07  Mus musculus

Organism: Saccharomyces cerevisiae (strain ATCC 204508 / S288c) (NCBI:txid559292)